Protein AF-A0A1F7T3Z9-F1 (afdb_monomer)

Solvent-accessible surface area (backbone atoms only — not comparable to full-atom values): 10797 Å² total; per-residue (Å²): 127,62,67,64,53,56,50,50,52,52,44,49,51,51,52,56,55,43,54,56,46,53,52,50,37,72,74,44,92,45,68,69,56,37,52,51,40,48,52,50,45,52,51,50,44,51,51,48,45,54,48,47,47,38,44,53,37,33,54,49,52,55,46,30,54,54,27,48,74,74,72,40,81,62,77,77,53,66,64,51,51,52,39,23,58,76,34,43,85,62,78,6,31,68,62,48,44,57,53,51,55,55,47,49,64,48,52,51,52,44,41,50,50,41,22,51,61,60,53,67,77,48,87,53,57,76,53,47,57,65,53,42,78,77,32,82,83,47,49,61,57,54,52,51,50,53,50,52,30,39,54,50,22,50,51,52,50,53,51,51,53,51,52,51,50,49,54,37,65,73,67,72,55,51,70,59,54,55,50,49,54,46,22,53,53,35,29,52,71,65,57,52,102,76,64,74,86,128

Radius of gyration: 22.24 Å; Cα contacts (8 Å, |Δi|>4): 135; chains: 1; bounding box: 54×31×65 Å

Nearest PDB structures (foldseek):
  6vfk-assembly1_B  TM=2.759E-01  e=4.047E-01  synthetic construct
  4tql-assembly2_B  TM=2.820E-01  e=5.014E+00  synthetic construct
  4tql-assembly1_A  TM=2.417E-01  e=8.213E+00  synthetic construct

Sequence (198 aa):
MILPIANALLDYLSWAASRKLVRHAIESDSRAIAVGHLLADTGLALAFLFGLALFLPMAIQGMNRGFVWVGWPAVEWDGFLEAAAAAPFSQGLMVNGMLLTTLIPTALHFLVGLTILTIRPMPGQRLMAKWVEGHRGKRLMVETWCLAAFVVSCGIFLAGCYLLWQAVALSGATVGGYLYEMALWSARLVGGPGLPPG

Mean predicted aligned error: 7.77 Å

Secondary structure (DSSP, 8-state):
-HHHHHHHHHHHHHHHHHHHHHHHHHH---HHHHHHHHHHHHHHHHHHHHHHHHHHHHHHHHHHHHHHHTTPPPP-HHHHHHHHHHSTTTTTHHHHHHHHHTHHHHHHHHHHHHHHHHHTTSTTHHHHHHHHTT-GGGHHHHHHHHHHHHHHHHHHHHHHHHHHHHHHHHHT--HHHHHHHHHHHHHHHHH-TTSPP-

pLDDT: mean 80.87, std 8.85, range [47.44, 93.81]

Foldseek 3Di:
DVLVVVLVVLLVVLLVVLVVLLVVLVVDLDPVSLVVSLVVSVVVLVVSLLVSLLVVLLV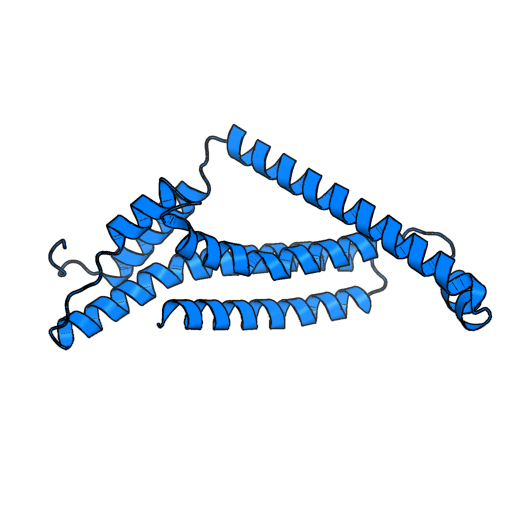LLVVQVVCVVVVHHRDPCLVLLVCCLVPVVPSVVVVVVSSVVSCVSSLVSQLVSQLCSQCSPDPCPVVLVVVCVVDVVCVVVVVVSSVVSSVVSVVVSVVVVVVVVVVCVVVVDDPSVVSSVSNVVSNDVNNPPPDPDD

Structure (mmCIF, N/CA/C/O backbone):
data_AF-A0A1F7T3Z9-F1
#
_entry.id   AF-A0A1F7T3Z9-F1
#
loop_
_atom_site.group_PDB
_atom_site.id
_atom_site.type_symbol
_atom_site.label_atom_id
_atom_site.label_alt_id
_atom_site.label_comp_id
_atom_site.label_asym_id
_atom_site.label_entity_id
_atom_site.label_seq_id
_atom_site.pdbx_PDB_ins_code
_atom_site.Cartn_x
_atom_site.Cartn_y
_atom_site.Cartn_z
_atom_site.occupancy
_atom_site.B_iso_or_equiv
_atom_site.auth_seq_id
_atom_site.auth_comp_id
_atom_site.auth_asym_id
_atom_site.auth_atom_id
_atom_site.pdbx_PDB_model_num
ATOM 1 N N . MET A 1 1 ? 0.420 6.221 -22.241 1.00 57.28 1 MET A N 1
ATOM 2 C CA . MET A 1 1 ? -0.848 6.383 -21.484 1.00 57.28 1 MET A CA 1
ATOM 3 C C . MET A 1 1 ? -1.427 5.078 -20.915 1.00 57.28 1 MET A C 1
ATOM 5 O O . MET A 1 1 ? -2.433 5.142 -20.228 1.00 57.28 1 MET A O 1
ATOM 9 N N . ILE A 1 2 ? -0.804 3.909 -21.121 1.00 69.69 2 ILE A N 1
ATOM 10 C CA . ILE A 1 2 ? -1.348 2.618 -20.648 1.00 69.69 2 ILE A CA 1
ATOM 11 C C . ILE A 1 2 ? -1.091 2.383 -19.146 1.00 69.69 2 ILE A C 1
ATOM 13 O O . ILE A 1 2 ? -1.945 1.825 -18.463 1.00 69.69 2 ILE A O 1
ATOM 17 N N . LEU A 1 3 ? 0.038 2.862 -18.609 1.00 72.56 3 LEU A N 1
ATOM 18 C CA . LEU A 1 3 ? 0.420 2.625 -17.207 1.00 72.56 3 LEU A CA 1
ATOM 19 C C . LEU A 1 3 ? -0.589 3.176 -16.180 1.00 72.56 3 LEU A C 1
ATOM 21 O O . LEU A 1 3 ? -0.978 2.418 -15.294 1.00 72.56 3 LEU A O 1
ATOM 25 N N . PRO A 1 4 ? -1.106 4.419 -16.308 1.00 78.06 4 PRO A N 1
ATOM 26 C CA . PRO A 1 4 ? -2.139 4.911 -15.395 1.00 78.06 4 PRO A CA 1
ATOM 27 C C . PRO A 1 4 ? -3.448 4.116 -15.475 1.00 78.06 4 PRO A C 1
ATOM 29 O O . PRO A 1 4 ? -4.131 3.973 -14.469 1.00 78.06 4 PRO A O 1
ATOM 32 N N . ILE A 1 5 ? -3.795 3.578 -16.651 1.00 80.12 5 ILE A N 1
ATOM 33 C CA . ILE A 1 5 ? -5.010 2.769 -16.841 1.00 80.12 5 ILE A CA 1
ATOM 34 C C . ILE A 1 5 ? -4.858 1.418 -16.137 1.00 80.12 5 ILE A C 1
ATOM 36 O O . ILE A 1 5 ? -5.772 0.983 -15.441 1.00 80.12 5 ILE A O 1
ATOM 40 N N . ALA A 1 6 ? -3.696 0.774 -16.281 1.00 78.38 6 ALA A N 1
ATOM 41 C CA . ALA A 1 6 ? -3.386 -0.467 -15.578 1.00 78.38 6 ALA A CA 1
ATOM 42 C C . ALA A 1 6 ? -3.418 -0.281 -14.054 1.00 78.38 6 ALA A C 1
ATOM 44 O O . ALA A 1 6 ? -4.033 -1.083 -13.352 1.00 78.38 6 ALA A O 1
ATOM 45 N N . ASN A 1 7 ? -2.821 0.810 -13.561 1.00 81.75 7 ASN A N 1
ATOM 46 C CA . ASN A 1 7 ? -2.868 1.173 -12.147 1.00 81.75 7 ASN A CA 1
ATOM 47 C C . ASN A 1 7 ? -4.313 1.391 -11.676 1.00 81.75 7 ASN A C 1
ATOM 49 O O . ASN A 1 7 ? -4.747 0.759 -10.722 1.00 81.75 7 ASN A O 1
ATOM 53 N N . ALA A 1 8 ? -5.094 2.194 -12.407 1.00 83.56 8 ALA A N 1
ATOM 54 C CA . ALA A 1 8 ? -6.487 2.478 -12.070 1.00 83.56 8 ALA A CA 1
ATOM 55 C C . ALA A 1 8 ? -7.379 1.223 -12.064 1.00 83.56 8 ALA A C 1
ATOM 57 O O . ALA A 1 8 ? -8.291 1.118 -11.242 1.00 83.56 8 ALA A O 1
ATOM 58 N N . LEU A 1 9 ? -7.129 0.259 -12.957 1.00 84.94 9 LEU A N 1
ATOM 59 C CA . LEU A 1 9 ? -7.854 -1.012 -12.974 1.00 84.94 9 LEU A CA 1
ATOM 60 C C . LEU A 1 9 ? -7.557 -1.839 -11.716 1.00 84.94 9 LEU A C 1
ATOM 62 O O . LEU A 1 9 ? -8.482 -2.363 -11.094 1.00 84.94 9 LEU A O 1
ATOM 66 N N . LEU A 1 10 ? -6.284 -1.942 -11.331 1.00 80.81 10 LEU A N 1
ATOM 67 C CA . LEU A 1 10 ? -5.876 -2.669 -10.128 1.00 80.81 10 LEU A CA 1
ATOM 68 C C . LEU A 1 10 ? -6.353 -1.966 -8.852 1.00 80.81 10 LEU A C 1
ATOM 70 O O . LEU A 1 10 ? -6.875 -2.634 -7.961 1.00 80.81 10 LEU A O 1
ATOM 74 N N . ASP A 1 11 ? -6.300 -0.635 -8.807 1.00 80.50 11 ASP A N 1
ATOM 75 C CA . ASP A 1 11 ? -6.882 0.170 -7.729 1.00 80.50 11 ASP A CA 1
ATOM 76 C C . ASP A 1 11 ? -8.387 -0.074 -7.595 1.00 80.50 11 ASP A C 1
ATOM 78 O O . ASP A 1 11 ? -8.899 -0.272 -6.491 1.00 80.50 11 ASP A O 1
ATOM 82 N N . TYR A 1 12 ? -9.114 -0.118 -8.716 1.00 85.44 12 TYR A N 1
ATOM 83 C CA . TYR A 1 12 ? -10.546 -0.403 -8.712 1.00 85.44 12 TYR A CA 1
ATOM 84 C C . TYR A 1 12 ? -10.853 -1.802 -8.162 1.00 85.44 12 TYR A C 1
ATOM 86 O O . TYR A 1 12 ? -11.769 -1.956 -7.348 1.00 85.44 12 TYR A O 1
ATOM 94 N N . LEU A 1 13 ? -10.089 -2.820 -8.575 1.00 83.75 13 LEU A N 1
ATOM 95 C CA . LEU A 1 13 ? -10.246 -4.192 -8.083 1.00 83.75 13 LEU A CA 1
ATOM 96 C C . LEU A 1 13 ? -9.911 -4.300 -6.591 1.00 83.75 13 LEU A C 1
ATOM 98 O O . LEU A 1 13 ? -10.681 -4.907 -5.842 1.00 83.75 13 LEU A O 1
ATOM 102 N N . SER A 1 14 ? -8.823 -3.660 -6.158 1.00 78.38 14 SER A N 1
ATOM 103 C CA . SER A 1 14 ? -8.428 -3.547 -4.751 1.00 78.38 14 SER A CA 1
ATOM 104 C C . SER A 1 14 ? -9.534 -2.911 -3.915 1.00 78.38 14 SER A C 1
ATOM 106 O O . SER A 1 14 ? -10.013 -3.489 -2.936 1.00 78.38 14 SER A O 1
ATOM 108 N N . TRP A 1 15 ? -10.064 -1.780 -4.374 1.00 80.81 15 TRP A N 1
ATOM 109 C CA . TRP A 1 15 ? -11.158 -1.087 -3.710 1.00 80.81 15 TRP A CA 1
ATOM 110 C C . TRP A 1 15 ? -12.463 -1.897 -3.681 1.00 80.81 15 TRP A C 1
ATOM 112 O O . TRP A 1 15 ? -13.198 -1.884 -2.689 1.00 80.81 15 TRP A O 1
ATOM 122 N N . ALA A 1 16 ? -12.788 -2.619 -4.754 1.00 86.06 16 ALA A N 1
ATOM 123 C CA . ALA A 1 16 ? -13.968 -3.478 -4.807 1.00 86.06 16 ALA A CA 1
ATOM 124 C C . ALA A 1 16 ? -13.863 -4.672 -3.843 1.00 86.06 16 ALA A C 1
ATOM 126 O O . ALA A 1 16 ? -14.839 -4.979 -3.153 1.00 86.06 16 ALA A O 1
ATOM 127 N N . ALA A 1 17 ? -12.698 -5.322 -3.775 1.00 80.94 17 ALA A N 1
ATOM 128 C CA . ALA A 1 17 ? -12.437 -6.416 -2.843 1.00 80.94 17 ALA A CA 1
ATOM 129 C C . ALA A 1 17 ? -12.504 -5.924 -1.394 1.00 80.94 17 ALA A C 1
ATOM 131 O O . ALA A 1 17 ? -13.219 -6.497 -0.569 1.00 80.94 17 ALA A O 1
ATOM 132 N N . SER A 1 18 ? -11.844 -4.804 -1.111 1.00 74.94 18 SER A N 1
ATOM 133 C CA . SER A 1 18 ? -11.760 -4.281 0.242 1.00 74.94 18 SER A CA 1
ATOM 134 C C . SER A 1 18 ? -13.105 -3.798 0.793 1.00 74.94 18 SER A C 1
ATOM 136 O O . SER A 1 18 ? -13.472 -4.120 1.923 1.00 74.94 18 SER A O 1
ATOM 138 N N . ARG A 1 19 ? -13.948 -3.153 -0.029 1.00 80.25 19 ARG A N 1
ATOM 139 C CA . ARG A 1 19 ? -15.314 -2.780 0.390 1.00 80.25 19 ARG A CA 1
ATOM 140 C C . ARG A 1 19 ? -16.151 -3.970 0.853 1.00 80.25 19 ARG A C 1
ATOM 142 O O . ARG A 1 19 ? -16.944 -3.826 1.785 1.00 80.25 19 ARG A O 1
ATOM 149 N N . LYS A 1 20 ? -15.990 -5.140 0.225 1.00 83.56 20 LYS A N 1
ATOM 150 C CA . LYS A 1 20 ? -16.683 -6.362 0.660 1.00 83.56 20 LYS A CA 1
ATOM 151 C C . LYS A 1 20 ? -16.191 -6.813 2.037 1.00 83.56 20 LYS A C 1
ATOM 153 O O . LYS A 1 20 ? -17.017 -7.160 2.878 1.00 83.56 20 LYS A O 1
ATOM 158 N N . LEU A 1 21 ? -14.879 -6.759 2.277 1.00 76.62 21 LEU A N 1
ATOM 159 C CA . LEU A 1 21 ? -14.274 -7.113 3.566 1.00 76.62 21 LEU A CA 1
ATOM 160 C C . LEU A 1 21 ? -14.720 -6.157 4.678 1.00 76.62 21 LEU A C 1
ATOM 162 O O . LEU A 1 21 ? -15.155 -6.612 5.732 1.00 76.62 21 LEU A O 1
ATOM 166 N N . VAL A 1 22 ? -14.691 -4.846 4.425 1.00 75.31 22 VAL A N 1
ATOM 167 C CA . VAL A 1 22 ? -15.114 -3.821 5.392 1.00 75.31 22 VAL A CA 1
ATOM 168 C C . VAL A 1 22 ? -16.583 -3.982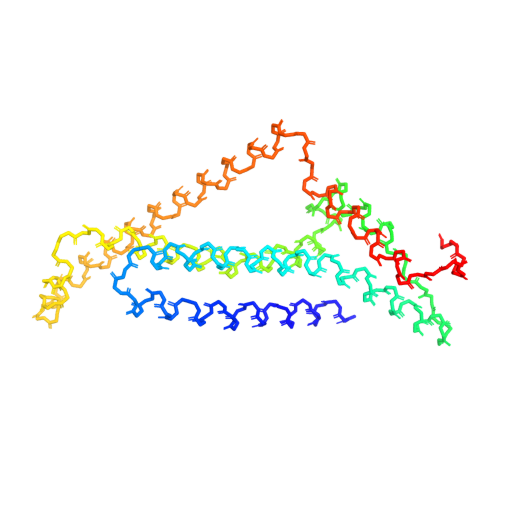 5.767 1.00 75.31 22 VAL A C 1
ATOM 170 O O . VAL A 1 22 ? -16.921 -3.956 6.949 1.00 75.31 22 VAL A O 1
ATOM 173 N N . ARG A 1 23 ? -17.465 -4.200 4.783 1.00 80.31 23 ARG A N 1
ATOM 174 C CA . ARG A 1 23 ? -18.890 -4.421 5.053 1.00 80.31 23 ARG A CA 1
ATOM 175 C C . ARG A 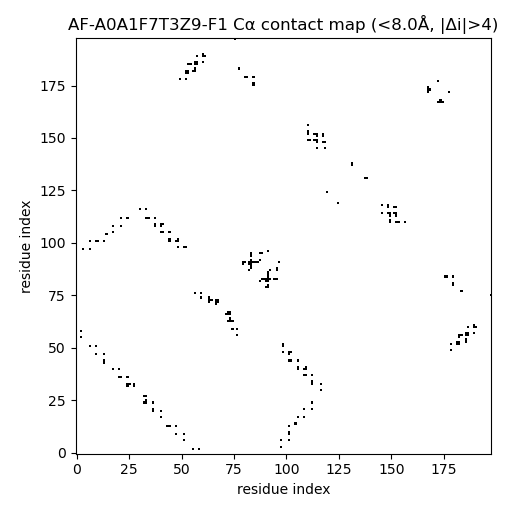1 23 ? -19.107 -5.632 5.963 1.00 80.31 23 ARG A C 1
ATOM 177 O O . ARG A 1 23 ? -19.835 -5.527 6.944 1.00 80.31 23 ARG A O 1
ATOM 184 N N . HIS A 1 24 ? -18.427 -6.743 5.686 1.00 79.19 24 HIS A N 1
ATOM 185 C CA . HIS A 1 24 ? -18.531 -7.942 6.516 1.00 79.19 24 HIS A CA 1
ATOM 186 C C . HIS A 1 24 ? -17.952 -7.736 7.926 1.00 79.19 24 HIS A C 1
ATOM 188 O O . HIS A 1 24 ? -18.512 -8.221 8.907 1.00 79.19 24 HIS A O 1
ATOM 194 N N . ALA A 1 25 ? -16.865 -6.971 8.053 1.00 73.81 25 ALA A N 1
ATOM 195 C CA . ALA A 1 25 ? -16.268 -6.641 9.345 1.00 73.81 25 ALA A CA 1
ATOM 196 C C . ALA A 1 25 ? -17.190 -5.777 10.224 1.00 73.81 25 ALA A C 1
ATOM 198 O O . ALA A 1 25 ? -17.209 -5.958 11.441 1.00 73.81 25 ALA A O 1
ATOM 199 N N . ILE A 1 26 ? -17.956 -4.865 9.613 1.00 74.50 26 ILE A N 1
ATOM 200 C CA . ILE A 1 26 ? -18.964 -4.041 10.298 1.00 74.50 26 ILE A CA 1
ATOM 201 C C . ILE A 1 26 ? -20.159 -4.894 10.742 1.00 74.50 26 ILE A C 1
ATOM 203 O O . ILE A 1 26 ? -20.663 -4.710 11.847 1.00 74.50 26 ILE A O 1
ATOM 207 N N . GLU A 1 27 ? -20.607 -5.825 9.896 1.00 80.06 27 GLU A N 1
ATOM 208 C CA . GLU A 1 27 ? -21.746 -6.711 10.179 1.00 80.06 27 GLU A CA 1
ATOM 209 C C . GLU A 1 27 ? -21.404 -7.808 11.212 1.00 80.06 27 GLU A C 1
ATOM 211 O O . GLU A 1 27 ? -22.290 -8.319 11.896 1.00 80.06 27 GLU A O 1
ATOM 216 N N . SER A 1 28 ? -20.126 -8.168 11.360 1.00 77.62 28 SER A N 1
ATOM 217 C CA . SER A 1 28 ? -19.681 -9.213 12.283 1.00 77.62 28 SER A CA 1
ATOM 218 C C . SER A 1 28 ? -19.522 -8.714 13.716 1.00 77.62 28 SER A C 1
ATOM 220 O O . SER A 1 28 ? -18.788 -7.757 13.976 1.00 77.62 28 SER A O 1
ATOM 222 N N . ASP A 1 29 ? -20.104 -9.443 14.677 1.00 75.81 29 ASP A N 1
ATOM 223 C CA . ASP A 1 29 ? -20.007 -9.127 16.107 1.00 75.81 29 ASP A CA 1
ATOM 224 C C . ASP A 1 29 ? -18.654 -9.526 16.762 1.00 75.81 29 ASP A C 1
ATOM 226 O O . ASP A 1 29 ? -18.359 -9.167 17.907 1.00 75.81 29 ASP A O 1
ATOM 230 N N . SER A 1 30 ? -17.779 -10.221 1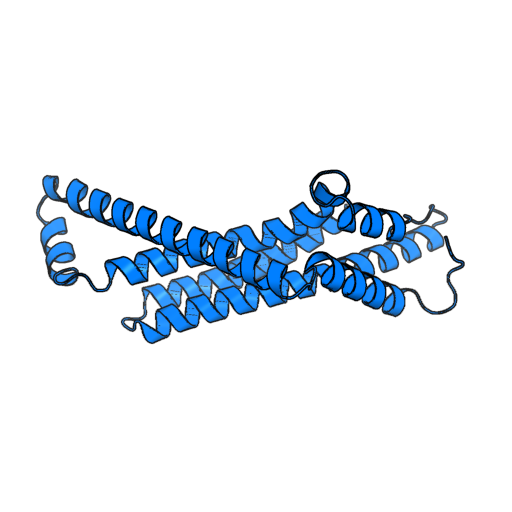6.025 1.00 84.75 30 SER A N 1
ATOM 231 C CA . SER A 1 30 ? -16.539 -10.808 16.551 1.00 84.75 30 SER A CA 1
ATOM 232 C C . SER A 1 30 ? -15.292 -9.951 16.299 1.00 84.75 30 SER A C 1
ATOM 234 O O . SER A 1 30 ? -14.993 -9.554 15.172 1.00 84.75 30 SER A O 1
ATOM 236 N N . ARG A 1 31 ? -14.483 -9.737 17.350 1.00 84.12 31 ARG A N 1
ATOM 237 C CA . ARG A 1 31 ? -13.151 -9.105 17.237 1.00 84.12 31 ARG A CA 1
ATOM 238 C C . ARG A 1 31 ? -12.188 -9.923 16.387 1.00 84.12 31 ARG A C 1
ATOM 240 O O . ARG A 1 31 ? -11.445 -9.342 15.606 1.00 84.12 31 ARG A O 1
ATOM 247 N N . ALA A 1 32 ? -12.213 -11.248 16.528 1.00 87.31 32 ALA A N 1
ATOM 248 C CA . ALA A 1 32 ? -11.334 -12.130 15.768 1.00 87.31 32 ALA A CA 1
ATOM 249 C C . ALA A 1 32 ? -11.618 -12.027 14.263 1.00 87.31 32 ALA A C 1
ATOM 251 O O . ALA A 1 32 ? -10.686 -11.964 13.469 1.00 87.31 32 ALA A O 1
ATOM 252 N N . ILE A 1 33 ? -12.897 -11.915 13.882 1.00 85.81 33 ILE A N 1
ATOM 253 C CA . ILE A 1 33 ? -13.296 -11.720 12.482 1.00 85.81 33 ILE A CA 1
ATOM 254 C C . ILE A 1 33 ? -12.826 -10.350 11.973 1.00 85.81 33 ILE A C 1
ATOM 256 O O . ILE A 1 33 ? -12.232 -10.276 10.903 1.00 85.81 33 ILE A O 1
ATOM 260 N N . ALA A 1 34 ? -13.003 -9.276 12.752 1.00 83.94 34 ALA A N 1
ATOM 261 C CA . ALA A 1 34 ? -12.525 -7.943 12.372 1.00 83.94 34 ALA A CA 1
ATOM 262 C C . ALA A 1 34 ? -10.993 -7.883 12.188 1.00 83.94 34 ALA A C 1
ATOM 264 O O . ALA A 1 34 ? -10.516 -7.326 11.201 1.00 83.94 34 ALA A O 1
ATOM 265 N N . VAL A 1 35 ? -10.220 -8.504 13.089 1.00 88.25 35 VAL A N 1
ATOM 266 C CA . VAL A 1 35 ? -8.759 -8.637 12.935 1.00 88.25 35 VAL A CA 1
ATOM 267 C C . VAL A 1 35 ? -8.416 -9.475 11.702 1.00 88.25 35 VAL A C 1
ATOM 269 O O . VAL A 1 35 ? -7.558 -9.079 10.919 1.00 88.25 35 VAL A O 1
ATOM 272 N N . GLY A 1 36 ? -9.116 -10.592 11.482 1.00 89.44 36 GLY A N 1
ATOM 273 C CA . GLY A 1 36 ? -8.948 -11.422 10.289 1.00 89.44 36 GLY A CA 1
ATOM 274 C C . GLY A 1 36 ? -9.157 -10.640 8.991 1.00 89.44 36 GLY A C 1
ATOM 275 O O . GLY A 1 36 ? -8.373 -10.792 8.059 1.00 89.44 36 GLY A O 1
ATOM 276 N N . HIS A 1 37 ? -10.144 -9.740 8.944 1.00 85.88 37 HIS A N 1
ATOM 277 C CA . HIS A 1 37 ? -10.354 -8.855 7.796 1.00 85.88 37 HIS A CA 1
ATOM 278 C C . HIS A 1 37 ? -9.228 -7.849 7.594 1.00 85.88 37 HIS A C 1
ATOM 280 O O . HIS A 1 37 ? -8.813 -7.661 6.457 1.00 85.88 37 HIS A O 1
ATOM 286 N N . LEU A 1 38 ? -8.711 -7.234 8.661 1.00 85.19 38 LEU A N 1
ATOM 287 C CA . LEU A 1 38 ? -7.571 -6.318 8.561 1.00 85.19 38 LEU A CA 1
ATOM 288 C C . LEU A 1 38 ? -6.321 -7.014 8.014 1.00 85.19 38 LEU A C 1
ATOM 290 O O . LEU A 1 38 ? -5.615 -6.459 7.171 1.00 85.19 38 LEU A O 1
ATOM 294 N N . LEU A 1 39 ? -6.070 -8.244 8.469 1.00 89.56 39 LEU A N 1
ATOM 295 C CA . LEU A 1 39 ? -4.965 -9.063 7.979 1.00 89.56 39 LEU A CA 1
ATOM 296 C C . LEU A 1 39 ? -5.181 -9.472 6.520 1.00 89.56 39 LEU A C 1
ATOM 298 O O . LEU A 1 39 ? -4.255 -9.371 5.719 1.00 89.56 39 LEU A O 1
ATOM 302 N N . ALA A 1 40 ? -6.399 -9.887 6.163 1.00 88.19 40 ALA A N 1
ATOM 303 C CA . ALA A 1 40 ? -6.745 -10.237 4.791 1.00 88.19 40 ALA A CA 1
ATOM 304 C C . ALA A 1 40 ? -6.605 -9.035 3.846 1.00 88.19 40 ALA A C 1
ATOM 306 O O . ALA A 1 40 ? -6.001 -9.179 2.791 1.00 88.19 40 ALA A O 1
ATOM 307 N N . ASP A 1 41 ? -7.097 -7.855 4.232 1.00 85.94 41 ASP A N 1
ATOM 308 C CA . ASP A 1 41 ? -6.996 -6.624 3.441 1.00 85.94 41 ASP A CA 1
ATOM 309 C C . ASP A 1 41 ? -5.536 -6.208 3.230 1.00 85.94 41 ASP A C 1
ATOM 311 O O . ASP A 1 41 ? -5.114 -5.967 2.101 1.00 85.94 41 ASP A O 1
ATOM 315 N N . THR A 1 42 ? -4.731 -6.244 4.298 1.00 84.62 42 THR A N 1
ATOM 316 C CA . THR A 1 42 ? -3.283 -5.998 4.220 1.00 84.62 42 THR A CA 1
ATOM 317 C C . THR A 1 42 ? -2.597 -6.991 3.282 1.00 84.62 42 THR A C 1
ATOM 319 O O . THR A 1 42 ? -1.818 -6.593 2.419 1.00 84.62 42 THR A O 1
ATOM 322 N N . GLY A 1 43 ? -2.896 -8.287 3.413 1.00 88.69 43 GLY A N 1
ATOM 323 C CA . GLY A 1 43 ? -2.326 -9.323 2.552 1.00 88.69 43 GLY A CA 1
ATOM 324 C C . GLY A 1 43 ? -2.708 -9.143 1.082 1.00 88.69 43 GLY A C 1
ATOM 325 O O . GLY A 1 43 ? -1.871 -9.303 0.196 1.00 88.69 43 GLY A O 1
ATOM 326 N N . LEU A 1 44 ? -3.955 -8.754 0.819 1.00 86.50 44 LEU A N 1
ATOM 327 C CA . LEU A 1 44 ? -4.484 -8.534 -0.523 1.00 86.50 44 LEU A CA 1
ATOM 328 C C . LEU A 1 44 ? -3.881 -7.273 -1.164 1.00 86.50 44 LEU A C 1
ATOM 330 O O . LEU A 1 44 ? -3.534 -7.286 -2.342 1.00 86.50 44 LEU A O 1
ATOM 334 N N . ALA A 1 45 ? -3.655 -6.224 -0.373 1.00 85.62 45 ALA A N 1
ATOM 335 C CA . ALA A 1 45 ? -2.934 -5.029 -0.795 1.00 85.62 45 ALA A CA 1
ATOM 336 C C . ALA A 1 45 ? -1.470 -5.315 -1.140 1.00 85.62 45 ALA A C 1
ATOM 338 O O . ALA A 1 45 ? -0.987 -4.860 -2.173 1.00 85.62 45 ALA A O 1
ATOM 339 N N . LEU A 1 46 ? -0.775 -6.107 -0.317 1.00 85.56 46 LEU A N 1
ATOM 340 C CA . LEU A 1 46 ? 0.584 -6.553 -0.624 1.00 85.56 46 LEU A CA 1
ATOM 341 C C . LEU A 1 46 ? 0.603 -7.378 -1.914 1.00 85.56 46 LEU A C 1
ATOM 343 O O . LEU A 1 46 ? 1.430 -7.127 -2.784 1.00 85.56 46 LEU A O 1
ATOM 347 N N . ALA A 1 47 ? -0.339 -8.308 -2.085 1.00 87.19 47 ALA A N 1
ATOM 348 C CA . ALA A 1 47 ? -0.457 -9.087 -3.314 1.00 87.19 47 ALA A CA 1
ATOM 349 C C . ALA A 1 47 ? -0.680 -8.196 -4.549 1.00 87.19 47 ALA A C 1
ATOM 351 O O . ALA A 1 47 ? -0.044 -8.423 -5.577 1.00 87.19 47 ALA A O 1
ATOM 352 N N . PHE A 1 48 ? -1.520 -7.159 -4.454 1.00 85.12 48 PHE A N 1
ATOM 353 C CA . PHE A 1 48 ? -1.703 -6.192 -5.540 1.00 85.12 48 PHE A CA 1
ATOM 354 C C . PHE A 1 48 ? -0.472 -5.325 -5.789 1.00 85.12 48 PHE A C 1
ATOM 356 O O . PHE A 1 48 ? -0.146 -5.092 -6.948 1.00 85.12 48 PHE A O 1
ATOM 363 N N . LEU A 1 49 ? 0.244 -4.907 -4.744 1.00 85.38 49 LEU A N 1
ATOM 364 C CA . LEU A 1 49 ? 1.500 -4.170 -4.868 1.00 85.38 49 LEU A CA 1
ATOM 365 C C . LEU A 1 49 ? 2.543 -4.993 -5.639 1.00 85.38 49 LEU A C 1
ATOM 367 O O . LEU A 1 49 ? 3.106 -4.512 -6.621 1.00 85.38 49 LEU A O 1
ATOM 371 N N . PHE A 1 50 ? 2.766 -6.249 -5.238 1.00 85.69 50 PHE A N 1
ATOM 372 C CA . PHE A 1 50 ? 3.678 -7.158 -5.938 1.00 85.69 50 PHE A CA 1
ATOM 373 C C . PHE A 1 50 ? 3.185 -7.480 -7.351 1.00 85.69 50 PHE A C 1
ATOM 375 O O . PHE A 1 50 ? 3.972 -7.477 -8.295 1.00 85.69 50 PHE A O 1
ATOM 382 N N . GLY A 1 51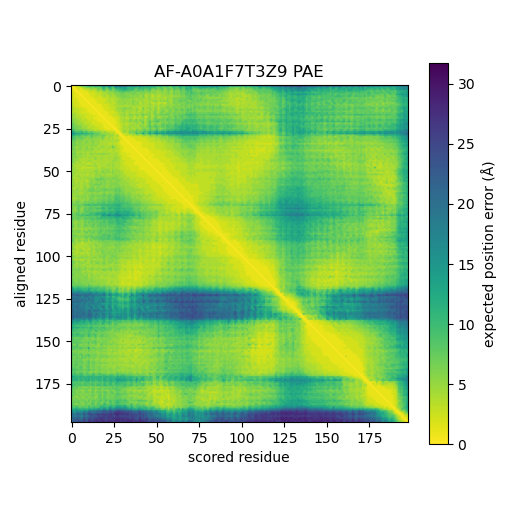 ? 1.882 -7.712 -7.516 1.00 86.50 51 GLY A N 1
ATOM 383 C CA . GLY A 1 51 ? 1.266 -7.941 -8.819 1.00 86.50 51 GLY A CA 1
ATOM 384 C C . GLY A 1 51 ? 1.477 -6.765 -9.772 1.00 86.50 51 GLY A C 1
ATOM 385 O O . GLY A 1 51 ? 1.855 -6.975 -10.920 1.00 86.50 51 GLY A O 1
ATOM 386 N N . LEU A 1 52 ? 1.310 -5.532 -9.292 1.00 84.56 52 LEU A N 1
ATOM 387 C CA . LEU A 1 52 ? 1.547 -4.312 -10.061 1.00 84.56 52 LEU A CA 1
ATOM 388 C C . LEU A 1 52 ? 3.035 -4.134 -10.391 1.00 84.56 52 LEU A C 1
ATOM 390 O O . LEU A 1 52 ? 3.361 -3.828 -11.536 1.00 84.56 52 LEU A O 1
ATOM 394 N N . ALA A 1 53 ? 3.928 -4.378 -9.428 1.00 85.44 53 ALA A N 1
ATOM 395 C CA . ALA A 1 53 ? 5.376 -4.312 -9.634 1.00 85.44 53 ALA A CA 1
ATOM 396 C C . ALA A 1 53 ? 5.867 -5.311 -10.698 1.00 85.44 53 ALA A C 1
ATOM 398 O O . ALA A 1 53 ? 6.764 -4.986 -11.470 1.00 85.44 53 ALA A O 1
ATOM 399 N N . LEU A 1 54 ? 5.248 -6.494 -10.784 1.00 86.44 54 LEU A N 1
ATOM 400 C CA . LEU A 1 54 ? 5.507 -7.476 -11.843 1.00 86.44 54 LEU A CA 1
ATOM 401 C C . LEU A 1 54 ? 4.836 -7.095 -13.167 1.00 86.44 54 LEU A C 1
ATOM 403 O O . LEU A 1 54 ? 5.395 -7.299 -14.240 1.00 86.44 54 LEU A O 1
ATOM 407 N N . PHE A 1 55 ? 3.619 -6.560 -13.115 1.00 85.50 55 PHE A N 1
ATOM 408 C CA . PHE A 1 55 ? 2.845 -6.245 -14.310 1.00 85.50 55 PHE A CA 1
ATOM 409 C C . PHE A 1 55 ? 3.410 -5.052 -15.087 1.00 85.50 55 PHE A C 1
ATOM 411 O O . PHE A 1 55 ? 3.407 -5.076 -16.318 1.00 85.50 55 PHE A O 1
ATOM 418 N N . LEU A 1 56 ? 3.914 -4.023 -14.397 1.00 83.62 56 LEU A N 1
ATOM 419 C CA . LEU A 1 56 ? 4.411 -2.793 -15.024 1.00 83.62 56 LEU A CA 1
ATOM 420 C C . LEU A 1 56 ? 5.508 -3.058 -16.074 1.00 83.62 56 LEU A C 1
ATOM 422 O O . LEU A 1 56 ? 5.322 -2.657 -17.225 1.00 83.62 56 LEU A O 1
ATOM 426 N N . PRO A 1 57 ? 6.612 -3.757 -15.744 1.00 82.81 57 PRO A N 1
ATOM 427 C CA . PRO A 1 57 ? 7.686 -4.014 -16.701 1.00 82.81 57 PRO A CA 1
ATOM 428 C C . PRO A 1 57 ? 7.219 -4.889 -17.865 1.00 82.81 57 PRO A C 1
ATOM 430 O O . PRO A 1 57 ? 7.575 -4.629 -19.014 1.00 82.81 57 PRO A O 1
ATOM 433 N N . MET A 1 58 ? 6.358 -5.878 -17.597 1.00 84.31 58 MET A N 1
ATOM 434 C CA . MET A 1 58 ? 5.770 -6.728 -18.637 1.00 84.31 58 MET A CA 1
ATOM 435 C C . MET A 1 58 ? 4.919 -5.923 -19.627 1.00 84.31 58 MET A C 1
ATOM 437 O O . MET A 1 58 ? 5.053 -6.090 -20.841 1.00 84.31 58 MET A O 1
ATOM 441 N N . ALA A 1 59 ? 4.069 -5.023 -19.127 1.00 85.00 59 ALA A N 1
ATOM 442 C CA . ALA A 1 59 ? 3.225 -4.168 -19.955 1.00 85.00 59 ALA A CA 1
ATOM 443 C C . ALA A 1 59 ? 4.056 -3.214 -20.826 1.00 85.00 59 ALA A C 1
ATOM 445 O O . ALA A 1 59 ? 3.740 -3.011 -21.999 1.00 85.00 59 ALA A O 1
ATOM 446 N N . ILE A 1 60 ? 5.139 -2.659 -20.276 1.00 83.69 60 ILE A N 1
ATOM 447 C CA . ILE A 1 60 ? 6.036 -1.752 -21.000 1.00 83.69 60 ILE A CA 1
ATOM 448 C C . ILE A 1 60 ? 6.823 -2.498 -22.074 1.00 83.69 60 ILE A C 1
ATOM 450 O O . ILE A 1 60 ? 6.869 -2.036 -23.210 1.00 83.69 60 ILE A O 1
ATOM 454 N N . GLN A 1 61 ? 7.368 -3.677 -21.768 1.00 84.75 61 GLN A N 1
ATOM 455 C CA . GLN A 1 61 ? 8.053 -4.499 -22.769 1.00 84.75 61 GLN A CA 1
ATOM 456 C C . GLN A 1 61 ? 7.103 -4.943 -23.892 1.00 84.75 61 GLN A C 1
ATOM 458 O O . GLN A 1 61 ? 7.454 -4.897 -25.072 1.00 84.75 61 GLN A O 1
ATOM 463 N N . GLY A 1 62 ? 5.862 -5.305 -23.551 1.00 85.69 62 GLY A N 1
ATOM 464 C CA . GLY A 1 62 ? 4.817 -5.574 -24.539 1.00 85.69 62 GLY A CA 1
ATOM 465 C C . GLY A 1 62 ? 4.529 -4.365 -25.437 1.00 85.69 62 GLY A C 1
ATOM 466 O O . GLY A 1 62 ? 4.425 -4.508 -26.655 1.00 85.69 62 GLY A O 1
ATOM 467 N N . MET A 1 63 ? 4.466 -3.163 -24.858 1.00 86.12 63 MET A N 1
ATOM 468 C CA . MET A 1 63 ? 4.287 -1.914 -25.604 1.00 86.12 63 MET A CA 1
ATOM 469 C C . MET A 1 63 ? 5.488 -1.602 -26.508 1.00 86.12 63 MET A C 1
ATOM 471 O O . MET A 1 63 ? 5.283 -1.266 -27.672 1.00 86.12 63 MET A O 1
ATOM 475 N N . ASN A 1 64 ? 6.720 -1.776 -26.020 1.00 88.69 64 ASN A N 1
ATOM 476 C CA . ASN A 1 64 ? 7.943 -1.579 -26.803 1.00 88.69 64 ASN A CA 1
ATOM 477 C C . ASN A 1 64 ? 7.971 -2.468 -28.047 1.00 88.69 64 ASN A C 1
ATOM 479 O O . ASN A 1 64 ? 8.326 -2.002 -29.125 1.00 88.69 64 ASN A O 1
ATOM 483 N N . ARG A 1 65 ? 7.520 -3.723 -27.938 1.00 86.06 65 ARG A N 1
ATOM 484 C CA . ARG A 1 65 ? 7.364 -4.602 -29.108 1.00 86.06 65 ARG A CA 1
ATOM 485 C C . ARG A 1 65 ? 6.381 -4.045 -30.127 1.00 86.06 65 ARG A C 1
ATOM 487 O O . ARG A 1 65 ? 6.664 -4.074 -31.320 1.00 86.06 65 ARG A O 1
ATOM 494 N N . GLY A 1 66 ? 5.249 -3.522 -29.658 1.00 87.56 66 GLY A N 1
ATOM 495 C CA . GLY A 1 66 ? 4.278 -2.845 -30.514 1.00 87.56 66 GLY A CA 1
ATOM 496 C C . GLY A 1 66 ? 4.874 -1.619 -31.210 1.00 87.56 66 GLY A C 1
ATOM 497 O O . GLY A 1 66 ? 4.669 -1.451 -32.406 1.00 87.56 66 GLY A O 1
ATOM 498 N N . PHE A 1 67 ? 5.651 -0.804 -30.489 1.00 89.88 67 PHE A N 1
ATOM 499 C CA . PHE A 1 67 ? 6.332 0.374 -31.038 1.00 89.88 67 PHE A CA 1
ATOM 500 C C . PHE A 1 67 ? 7.345 -0.003 -32.112 1.00 89.88 67 PHE A C 1
ATOM 502 O O . PHE A 1 67 ? 7.250 0.501 -33.227 1.00 89.88 67 PHE A O 1
ATOM 509 N N . VAL A 1 68 ? 8.237 -0.951 -31.824 1.00 89.38 68 VAL A N 1
ATOM 510 C CA . VAL A 1 68 ? 9.215 -1.446 -32.801 1.00 89.38 68 VAL A CA 1
ATOM 511 C C . VAL A 1 68 ? 8.513 -1.999 -34.043 1.00 89.38 68 VAL A C 1
ATOM 513 O O . VAL A 1 68 ? 8.935 -1.718 -35.161 1.00 89.38 68 VAL A O 1
ATOM 516 N N . TRP A 1 69 ? 7.403 -2.724 -33.868 1.00 90.12 69 TRP A N 1
ATOM 517 C CA . TRP A 1 69 ? 6.626 -3.271 -34.982 1.00 90.12 69 TRP A CA 1
ATOM 518 C C . TRP A 1 69 ? 6.046 -2.192 -35.912 1.00 90.12 69 TRP A C 1
ATOM 520 O O . TRP A 1 69 ? 5.999 -2.399 -37.122 1.00 90.12 69 TRP A O 1
ATOM 530 N N . VAL A 1 70 ? 5.661 -1.026 -35.379 1.00 93.81 70 VAL A N 1
ATOM 531 C CA . VAL A 1 70 ? 5.189 0.123 -36.179 1.00 93.81 70 VAL A CA 1
ATOM 532 C C . VAL A 1 70 ? 6.302 1.114 -36.555 1.00 93.81 70 VAL A C 1
ATOM 534 O O . VAL A 1 70 ? 6.014 2.179 -37.100 1.00 93.81 70 VAL A O 1
ATOM 537 N N . GLY A 1 71 ? 7.569 0.789 -36.275 1.00 92.19 71 GLY A N 1
ATOM 538 C CA . GLY A 1 71 ? 8.727 1.640 -36.575 1.00 92.19 71 GLY A CA 1
ATOM 539 C C . GLY A 1 71 ? 8.923 2.827 -35.623 1.00 92.19 71 GLY A C 1
ATOM 540 O O . GLY A 1 71 ? 9.608 3.786 -35.970 1.00 92.19 71 GLY A O 1
ATOM 541 N N . TRP A 1 72 ? 8.315 2.799 -34.437 1.00 91.25 72 TRP A N 1
ATOM 542 C CA . TRP A 1 72 ? 8.521 3.791 -33.380 1.00 91.25 72 TRP A CA 1
ATOM 543 C C . TRP A 1 72 ? 9.691 3.403 -32.464 1.00 91.25 72 TRP A C 1
ATOM 545 O O . TRP A 1 72 ? 9.954 2.211 -32.278 1.00 91.25 72 TRP A O 1
ATOM 555 N N . PRO A 1 73 ? 10.385 4.386 -31.858 1.00 87.50 73 PRO A N 1
ATOM 556 C CA . PRO A 1 73 ? 11.458 4.105 -30.912 1.00 87.50 73 PRO A CA 1
ATOM 557 C C . PRO A 1 73 ? 10.918 3.396 -29.663 1.00 87.50 73 PRO A C 1
ATOM 559 O O . PRO A 1 73 ? 9.857 3.745 -29.137 1.00 87.50 73 PRO A O 1
ATOM 562 N N . ALA A 1 74 ? 11.667 2.401 -29.185 1.00 85.81 74 ALA A N 1
ATOM 563 C CA . ALA A 1 74 ? 11.389 1.753 -27.912 1.00 85.81 74 ALA A CA 1
ATOM 564 C C . ALA A 1 74 ? 11.677 2.715 -26.749 1.00 85.81 74 ALA A C 1
ATOM 566 O O . ALA A 1 74 ? 12.548 3.579 -26.830 1.00 85.81 74 ALA A O 1
ATOM 567 N N . VAL A 1 75 ? 10.941 2.554 -25.654 1.00 83.19 75 VAL A N 1
ATOM 568 C CA . VAL A 1 75 ? 11.196 3.271 -24.405 1.00 83.19 75 VAL A CA 1
ATOM 569 C C . VAL A 1 75 ? 12.247 2.499 -23.609 1.00 83.19 75 VAL A C 1
ATOM 571 O O . VAL A 1 75 ? 11.995 1.360 -23.210 1.00 83.19 75 VAL A O 1
ATOM 574 N N . GLU A 1 76 ? 13.397 3.120 -23.344 1.00 82.00 76 GLU A N 1
ATOM 575 C CA . GLU A 1 76 ? 14.436 2.574 -22.460 1.00 82.00 76 GLU A CA 1
ATOM 576 C C . GLU A 1 76 ? 13.979 2.610 -21.001 1.00 82.00 76 GLU A C 1
ATOM 578 O O . GLU A 1 76 ? 14.139 3.598 -20.291 1.00 82.00 76 GLU A O 1
ATOM 583 N N . TRP A 1 77 ? 13.344 1.531 -20.553 1.00 78.38 77 TRP A N 1
ATOM 584 C CA . TRP A 1 77 ? 12.746 1.460 -19.221 1.00 78.38 77 TRP A CA 1
ATOM 585 C C . TRP A 1 77 ? 13.729 1.052 -18.119 1.00 78.38 77 TRP A C 1
ATOM 587 O O . TRP A 1 77 ? 13.522 1.423 -16.965 1.00 78.38 77 TRP A O 1
ATOM 597 N N . ASP A 1 78 ? 14.802 0.335 -18.452 1.00 78.50 78 ASP A N 1
ATOM 598 C CA . ASP A 1 78 ? 15.769 -0.150 -17.460 1.00 78.50 78 ASP A CA 1
ATOM 599 C C . ASP A 1 78 ? 16.429 1.025 -16.721 1.00 78.50 78 ASP A C 1
ATOM 601 O O . ASP A 1 78 ? 16.423 1.062 -15.490 1.00 78.50 78 ASP A O 1
ATOM 605 N N . GLY A 1 79 ? 16.830 2.071 -17.454 1.00 79.62 79 GLY A N 1
ATOM 606 C CA . GLY A 1 79 ? 17.330 3.314 -16.862 1.00 79.62 79 GLY A CA 1
ATOM 607 C C . GLY A 1 79 ? 16.291 4.045 -15.998 1.00 79.62 79 GLY A C 1
ATOM 608 O O . GLY A 1 79 ? 16.641 4.631 -14.974 1.00 79.62 79 GLY A O 1
ATOM 609 N N . PHE A 1 80 ? 14.998 3.968 -16.342 1.00 79.50 80 PHE A N 1
ATOM 610 C CA . PHE A 1 80 ? 13.924 4.515 -15.503 1.00 79.50 80 PHE A CA 1
ATOM 611 C C . PHE A 1 80 ? 13.732 3.721 -14.205 1.00 79.50 80 PHE A C 1
ATOM 613 O O . PHE A 1 80 ? 13.466 4.328 -13.167 1.00 79.50 80 PHE A O 1
ATOM 620 N N . LEU A 1 81 ? 13.863 2.392 -14.235 1.00 80.81 81 LEU A N 1
ATOM 621 C CA . LEU A 1 81 ? 13.792 1.554 -13.034 1.00 80.81 81 LEU A CA 1
ATOM 622 C C . LEU A 1 81 ? 14.992 1.772 -12.119 1.00 80.81 81 LEU A C 1
ATOM 624 O O . LEU A 1 81 ? 14.807 1.911 -10.911 1.00 80.81 81 LEU A O 1
ATOM 628 N N . GLU A 1 82 ? 16.198 1.839 -12.681 1.00 83.81 82 GLU A N 1
ATOM 629 C CA . GLU A 1 82 ? 17.419 2.139 -11.930 1.00 83.81 82 GLU A CA 1
ATOM 630 C C . GLU A 1 82 ? 17.325 3.511 -11.259 1.00 83.81 82 GLU A C 1
ATOM 632 O O . GLU A 1 82 ? 17.537 3.634 -10.051 1.00 83.81 82 GLU A O 1
ATOM 637 N N . ALA A 1 83 ? 16.903 4.531 -12.010 1.00 84.00 83 ALA A N 1
ATOM 638 C CA . ALA A 1 83 ? 16.638 5.864 -11.481 1.00 84.00 83 ALA A CA 1
ATOM 639 C C . ALA A 1 83 ? 15.559 5.849 -10.385 1.00 84.00 83 ALA A C 1
ATOM 641 O O . ALA A 1 83 ? 15.682 6.544 -9.372 1.00 84.00 83 ALA A O 1
ATOM 642 N N . ALA A 1 84 ? 14.511 5.037 -10.552 1.00 83.50 84 ALA A N 1
ATOM 643 C CA . ALA A 1 84 ? 13.444 4.918 -9.568 1.00 83.50 84 ALA A CA 1
ATOM 644 C C . ALA A 1 84 ? 13.868 4.192 -8.287 1.00 83.50 84 ALA A C 1
ATOM 646 O O . ALA A 1 84 ? 13.367 4.526 -7.211 1.00 83.50 84 ALA A O 1
ATOM 647 N N . ALA A 1 85 ? 14.791 3.236 -8.389 1.00 83.38 85 ALA A N 1
ATOM 648 C CA . ALA A 1 85 ? 15.375 2.544 -7.249 1.00 83.38 85 ALA A CA 1
ATOM 649 C C . ALA A 1 85 ? 16.391 3.429 -6.509 1.00 83.38 85 ALA A C 1
ATOM 651 O O . ALA A 1 85 ? 16.380 3.483 -5.280 1.00 83.38 85 ALA A O 1
ATOM 652 N N . ALA A 1 86 ? 17.236 4.156 -7.246 1.00 85.31 86 ALA A N 1
ATOM 653 C CA . ALA A 1 86 ? 18.271 5.020 -6.683 1.00 85.31 86 ALA A CA 1
ATOM 654 C C . ALA A 1 86 ? 17.703 6.304 -6.058 1.00 85.31 86 ALA A C 1
ATOM 656 O O . ALA A 1 86 ? 18.176 6.757 -5.016 1.00 85.31 86 ALA A O 1
ATOM 657 N N . ALA A 1 87 ? 16.682 6.895 -6.684 1.00 86.88 87 ALA A N 1
ATOM 658 C CA . ALA A 1 87 ? 16.107 8.173 -6.280 1.00 86.88 87 ALA A CA 1
ATOM 659 C C . ALA A 1 87 ? 14.565 8.106 -6.232 1.00 86.88 87 ALA A C 1
ATOM 661 O O . ALA A 1 87 ? 13.872 8.738 -7.042 1.00 86.88 87 ALA A O 1
ATOM 662 N N . PRO A 1 88 ? 13.992 7.363 -5.263 1.00 84.12 88 PRO A N 1
ATOM 663 C CA . PRO A 1 88 ? 12.579 6.991 -5.276 1.00 84.12 88 PRO A CA 1
ATOM 664 C C . PRO A 1 88 ? 11.607 8.167 -5.171 1.00 84.12 88 PRO A C 1
ATOM 666 O O . PRO A 1 88 ? 10.502 8.095 -5.708 1.00 84.12 88 PRO A O 1
ATOM 669 N N . PHE A 1 89 ? 12.023 9.255 -4.519 1.00 86.19 89 PHE A N 1
ATOM 670 C CA . PHE A 1 89 ? 11.194 10.440 -4.282 1.00 86.19 89 PHE A CA 1
ATOM 671 C C . PHE A 1 89 ? 11.421 11.582 -5.281 1.00 86.19 89 PHE A C 1
ATOM 673 O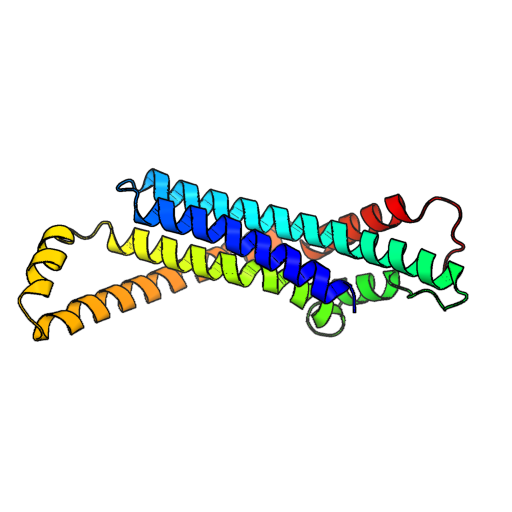 O . PHE A 1 89 ? 10.732 12.595 -5.197 1.00 86.19 89 PHE A O 1
ATOM 680 N N . SER A 1 90 ? 12.362 11.443 -6.220 1.00 89.00 90 SER A N 1
ATOM 681 C CA . SER A 1 90 ? 12.580 12.422 -7.290 1.00 89.00 90 SER A CA 1
ATOM 682 C C . SER A 1 90 ? 12.314 11.788 -8.654 1.00 89.00 90 SER A C 1
ATOM 684 O O . SER A 1 90 ? 11.188 11.838 -9.141 1.00 89.00 90 SER A O 1
ATOM 686 N N . GLN A 1 91 ? 13.307 11.131 -9.250 1.00 86.44 91 GLN A N 1
ATOM 687 C CA . GLN A 1 91 ? 13.195 10.514 -10.576 1.00 86.44 91 GLN A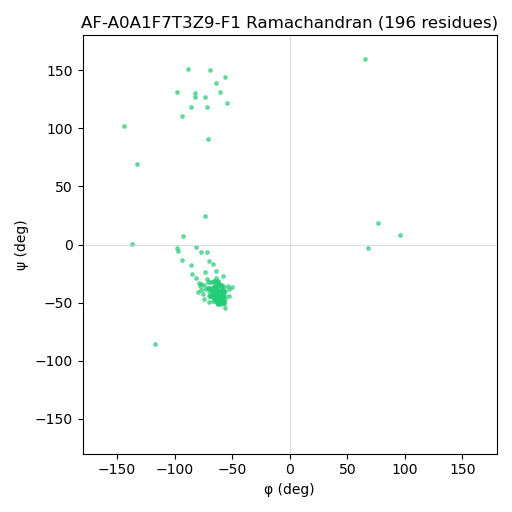 CA 1
ATOM 688 C C . GLN A 1 91 ? 12.229 9.319 -10.570 1.00 86.44 91 GLN A C 1
ATOM 690 O O . GLN A 1 91 ? 11.491 9.106 -11.528 1.00 86.44 91 GLN A O 1
ATOM 695 N N . GLY A 1 92 ? 12.161 8.593 -9.451 1.00 83.69 92 GLY A N 1
ATOM 696 C CA . GLY A 1 92 ? 11.229 7.487 -9.245 1.00 83.69 92 GLY A CA 1
ATOM 697 C C . GLY A 1 92 ? 9.820 7.876 -8.826 1.00 83.69 92 GLY A C 1
ATOM 698 O O . GLY A 1 92 ? 8.990 6.982 -8.665 1.00 83.69 92 GLY A O 1
ATOM 699 N N . LEU A 1 93 ? 9.526 9.166 -8.629 1.00 85.50 93 LEU A N 1
ATOM 700 C CA . LEU A 1 93 ? 8.286 9.592 -7.977 1.00 85.50 93 LEU A CA 1
ATOM 701 C C . LEU A 1 93 ? 7.038 9.107 -8.718 1.00 85.50 93 LEU A C 1
ATOM 703 O O . LEU A 1 93 ? 6.048 8.769 -8.083 1.00 85.50 93 LEU A O 1
ATOM 707 N N . MET A 1 94 ? 7.076 9.035 -10.050 1.00 84.38 94 MET A N 1
ATOM 708 C CA . MET A 1 94 ? 5.942 8.539 -10.830 1.00 84.38 94 MET A CA 1
ATOM 709 C C . MET A 1 94 ? 5.688 7.045 -10.580 1.00 84.38 94 MET A C 1
ATOM 711 O O . MET A 1 94 ? 4.554 6.657 -10.310 1.00 84.38 94 MET A O 1
ATOM 715 N N . VAL A 1 95 ? 6.731 6.211 -10.641 1.00 82.56 95 VAL A N 1
ATOM 716 C CA . VAL A 1 95 ? 6.623 4.749 -10.474 1.00 82.56 95 VAL A CA 1
ATOM 717 C C . VAL A 1 95 ? 6.287 4.401 -9.029 1.00 82.56 95 VAL A C 1
ATOM 719 O O . VAL A 1 95 ? 5.325 3.680 -8.767 1.00 82.56 95 VAL A O 1
ATOM 722 N N . ASN A 1 96 ? 7.028 4.977 -8.083 1.00 83.88 96 ASN A N 1
ATOM 723 C CA . ASN A 1 96 ? 6.757 4.800 -6.663 1.00 83.88 96 ASN A CA 1
ATOM 724 C C . ASN A 1 96 ? 5.414 5.409 -6.279 1.00 83.88 96 ASN A C 1
ATOM 726 O O . ASN A 1 96 ? 4.705 4.828 -5.474 1.00 83.88 96 ASN A O 1
ATOM 730 N N . GLY A 1 97 ? 5.019 6.527 -6.883 1.00 85.19 97 GLY A N 1
ATOM 731 C CA . GLY A 1 97 ? 3.702 7.124 -6.701 1.00 85.19 97 GLY A CA 1
ATOM 732 C C . GLY A 1 97 ? 2.591 6.155 -7.085 1.00 85.19 97 GLY A C 1
ATOM 733 O O . GLY A 1 97 ? 1.710 5.919 -6.270 1.00 85.19 97 GLY A O 1
ATOM 734 N N . MET A 1 98 ? 2.669 5.524 -8.262 1.00 84.50 98 MET A N 1
ATOM 735 C CA . MET A 1 98 ? 1.699 4.500 -8.681 1.00 84.50 98 MET A CA 1
ATOM 736 C C . MET A 1 98 ? 1.635 3.347 -7.671 1.00 84.50 98 MET A C 1
ATOM 738 O O . MET A 1 98 ? 0.566 3.052 -7.138 1.00 84.50 98 MET A O 1
ATOM 742 N N . LEU A 1 99 ? 2.787 2.772 -7.312 1.00 83.25 99 LEU A N 1
ATOM 743 C CA . LEU A 1 99 ? 2.864 1.692 -6.324 1.00 83.25 99 LEU A CA 1
ATOM 744 C C . LEU A 1 99 ? 2.285 2.111 -4.961 1.00 83.25 99 LEU A C 1
ATOM 746 O O . LEU A 1 99 ? 1.459 1.401 -4.396 1.00 83.25 99 LEU A O 1
ATOM 750 N N . LEU A 1 100 ? 2.657 3.283 -4.446 1.00 84.44 100 LEU A N 1
ATOM 751 C CA . LEU A 1 100 ? 2.209 3.793 -3.149 1.00 84.44 100 LEU A CA 1
ATOM 752 C C . LEU A 1 100 ? 0.729 4.178 -3.151 1.00 84.44 100 LEU A C 1
ATOM 754 O O . LEU A 1 100 ? 0.066 4.011 -2.129 1.00 84.44 100 LEU A O 1
ATOM 758 N N . THR A 1 101 ? 0.181 4.654 -4.272 1.00 82.75 101 THR A N 1
ATOM 759 C CA . THR A 1 101 ? -1.249 4.983 -4.352 1.00 82.75 101 THR A CA 1
ATOM 760 C C . THR A 1 101 ? -2.134 3.764 -4.124 1.00 82.75 101 THR A C 1
ATOM 762 O O . THR A 1 101 ? -3.161 3.902 -3.460 1.00 82.75 101 THR A O 1
ATOM 765 N N . THR A 1 102 ? -1.684 2.564 -4.515 1.00 78.50 102 THR A N 1
ATOM 766 C CA . THR A 1 102 ? -2.401 1.309 -4.218 1.00 78.50 102 THR A CA 1
ATOM 767 C C . THR A 1 102 ? -2.489 1.005 -2.717 1.00 78.50 102 THR A C 1
ATOM 769 O O . THR A 1 102 ? -3.394 0.295 -2.279 1.00 78.50 102 THR A O 1
ATOM 772 N N . LEU A 1 103 ? -1.585 1.568 -1.902 1.00 83.31 103 LEU A N 1
ATOM 773 C CA . LEU A 1 103 ? -1.562 1.381 -0.449 1.00 83.31 103 LEU A CA 1
ATOM 774 C C . LEU A 1 103 ? -2.478 2.363 0.289 1.00 83.31 103 LEU A C 1
ATOM 776 O O . LEU A 1 103 ? -2.813 2.121 1.449 1.00 83.31 103 LEU A O 1
ATOM 780 N N . ILE A 1 104 ? -2.899 3.457 -0.356 1.00 84.44 104 ILE A N 1
ATOM 781 C CA . ILE A 1 104 ? -3.743 4.480 0.278 1.00 84.44 104 ILE A CA 1
ATOM 782 C C . ILE A 1 104 ? -5.102 3.899 0.699 1.00 84.44 104 ILE A C 1
ATOM 784 O O . ILE A 1 104 ? -5.458 4.061 1.870 1.00 84.44 104 ILE A O 1
ATOM 788 N N . PRO A 1 105 ? -5.865 3.197 -0.170 1.00 80.75 105 PRO A N 1
ATOM 789 C CA . PRO A 1 105 ? -7.124 2.581 0.243 1.00 80.75 105 PRO A CA 1
ATOM 790 C C . PRO A 1 105 ? -6.941 1.624 1.425 1.00 80.75 105 PRO A C 1
ATOM 792 O O . PRO A 1 105 ? -7.692 1.699 2.392 1.00 80.75 105 PRO A O 1
ATOM 795 N N . THR A 1 106 ? -5.903 0.788 1.394 1.00 85.44 106 THR A N 1
ATOM 796 C CA . THR A 1 106 ? -5.574 -0.166 2.464 1.00 85.44 106 THR A CA 1
ATOM 797 C C . THR A 1 106 ? -5.280 0.534 3.782 1.00 85.44 106 THR A C 1
ATOM 799 O O . THR A 1 106 ? -5.806 0.143 4.820 1.00 85.44 106 THR A O 1
ATOM 802 N N . ALA A 1 107 ? -4.487 1.609 3.761 1.00 86.50 107 ALA A N 1
ATOM 803 C CA . ALA A 1 107 ? -4.206 2.399 4.955 1.00 86.50 107 ALA A CA 1
ATOM 804 C C . ALA A 1 107 ? -5.496 2.977 5.560 1.00 86.50 107 ALA A C 1
ATOM 806 O O . ALA A 1 107 ? -5.696 2.915 6.773 1.00 86.50 107 ALA A O 1
ATOM 807 N N . LEU A 1 108 ? -6.408 3.480 4.721 1.00 85.62 108 LEU A N 1
ATOM 808 C CA . LEU A 1 108 ? -7.706 3.983 5.173 1.00 85.62 108 LEU A CA 1
ATOM 809 C C . LEU A 1 108 ? -8.571 2.876 5.787 1.00 85.62 108 LEU A C 1
ATOM 811 O O . LEU A 1 108 ? -9.126 3.069 6.869 1.00 85.62 108 LEU A O 1
ATOM 815 N N . HIS A 1 109 ? -8.670 1.709 5.149 1.00 83.75 109 HIS A N 1
ATOM 816 C CA . HIS A 1 109 ? -9.427 0.581 5.697 1.00 83.75 109 HIS A CA 1
ATOM 817 C C . HIS A 1 109 ? -8.826 0.063 7.000 1.00 83.75 109 HIS A C 1
ATOM 819 O O . HIS A 1 109 ? -9.565 -0.242 7.938 1.00 83.75 109 HIS A O 1
ATOM 825 N N . PHE A 1 110 ? -7.497 0.040 7.095 1.00 86.25 110 PHE A N 1
ATOM 826 C CA . PHE A 1 110 ? -6.797 -0.329 8.313 1.00 86.25 110 PHE A CA 1
ATOM 827 C C . PHE A 1 110 ? -7.102 0.640 9.456 1.00 86.25 110 PHE A C 1
ATOM 829 O O . PHE A 1 110 ? -7.454 0.204 10.552 1.00 86.25 110 PHE A O 1
ATOM 836 N N . LEU A 1 111 ? -7.066 1.952 9.196 1.00 88.31 111 LEU A N 1
ATOM 837 C CA . LEU A 1 111 ? -7.439 2.980 10.172 1.00 88.31 111 LEU A CA 1
ATOM 838 C C . LEU A 1 111 ? -8.901 2.856 10.616 1.00 88.31 111 LEU A C 1
ATOM 840 O O . LEU A 1 111 ? -9.188 2.941 11.812 1.00 88.31 111 LEU A O 1
ATOM 844 N N . VAL A 1 112 ? -9.827 2.615 9.684 1.00 84.94 112 VAL A N 1
ATOM 845 C CA . VAL A 1 112 ? -11.246 2.395 10.006 1.00 84.94 112 VAL A CA 1
ATOM 846 C C . VAL A 1 112 ? -11.423 1.131 10.848 1.00 84.94 112 VAL A C 1
ATOM 848 O O . VAL A 1 112 ? -12.105 1.171 11.871 1.00 84.94 112 VAL A O 1
ATOM 851 N N . GLY A 1 113 ? -10.785 0.020 10.480 1.00 85.12 113 GLY A N 1
ATOM 852 C CA . GLY A 1 113 ? -10.870 -1.225 11.242 1.00 85.12 113 GLY A CA 1
ATOM 853 C C . GLY A 1 113 ? -10.235 -1.115 12.629 1.00 85.12 113 GLY A C 1
ATOM 854 O O . GLY A 1 113 ? -10.828 -1.587 13.598 1.00 85.12 113 GLY A O 1
ATOM 855 N N . LEU A 1 114 ? -9.099 -0.423 12.769 1.00 86.81 114 LEU A N 1
ATOM 856 C CA . LEU A 1 114 ? -8.509 -0.093 14.072 1.00 86.81 114 LEU A CA 1
ATOM 857 C C . LEU A 1 114 ? -9.444 0.776 14.917 1.00 86.81 114 LEU A C 1
ATOM 859 O O . LEU A 1 114 ? -9.596 0.530 16.115 1.00 86.81 114 LEU A O 1
ATOM 863 N N . THR A 1 115 ? -10.117 1.745 14.294 1.00 85.50 115 THR A N 1
ATOM 864 C CA . THR A 1 115 ? -11.098 2.599 14.976 1.00 85.50 115 THR A CA 1
ATOM 865 C C . THR A 1 115 ? -12.266 1.756 15.485 1.00 85.50 115 THR A C 1
ATOM 867 O O . THR A 1 115 ? -12.654 1.851 16.645 1.00 85.50 115 THR A O 1
ATOM 870 N N . ILE A 1 116 ? -12.785 0.835 14.670 1.00 83.06 116 ILE A N 1
ATOM 871 C CA . ILE A 1 116 ? -13.826 -0.103 15.107 1.00 83.06 116 ILE A CA 1
ATOM 872 C C . ILE A 1 116 ? -13.317 -0.959 16.274 1.00 83.06 116 ILE A C 1
ATOM 874 O O . ILE A 1 116 ? -14.002 -1.079 17.289 1.00 83.06 116 ILE A O 1
ATOM 878 N N . LEU A 1 117 ? -12.107 -1.518 16.172 1.00 85.44 117 LEU A N 1
ATOM 879 C CA . LEU A 1 117 ? -11.512 -2.364 17.209 1.00 85.44 117 LEU A CA 1
ATOM 880 C C . LEU A 1 117 ? -11.252 -1.624 18.524 1.00 85.44 117 LEU A C 1
ATOM 882 O O . LEU A 1 117 ? -11.373 -2.244 19.578 1.00 85.44 117 LEU A O 1
ATOM 886 N N . THR A 1 118 ? -10.925 -0.332 18.484 1.00 85.50 118 THR A N 1
ATOM 887 C CA . THR A 1 118 ? -10.690 0.492 19.681 1.00 85.50 118 THR A CA 1
ATOM 888 C C . THR A 1 118 ? -11.986 0.917 20.366 1.00 85.50 118 THR A C 1
ATOM 890 O O . THR A 1 118 ? -12.031 0.950 21.595 1.00 85.50 118 THR A O 1
ATOM 893 N N . ILE A 1 119 ? -13.067 1.165 19.617 1.00 82.44 119 ILE A N 1
ATOM 894 C CA . ILE A 1 119 ? -14.371 1.523 20.204 1.00 82.44 119 ILE A CA 1
ATOM 895 C C . ILE A 1 119 ? -15.095 0.268 20.745 1.00 82.44 119 ILE A C 1
ATOM 897 O O . ILE A 1 119 ? -15.736 0.320 21.794 1.00 82.44 119 ILE A O 1
ATOM 901 N N . ARG A 1 120 ? -14.970 -0.892 20.082 1.00 77.25 120 ARG A N 1
ATOM 902 C CA . ARG A 1 120 ? -15.662 -2.153 20.435 1.00 77.25 120 ARG A CA 1
ATOM 903 C C . ARG A 1 120 ? -15.494 -2.664 21.882 1.00 77.25 120 ARG A C 1
ATOM 905 O O . ARG A 1 120 ? -16.433 -3.272 22.393 1.00 77.25 120 ARG A O 1
ATOM 912 N N . PRO A 1 121 ? -14.342 -2.524 22.568 1.00 74.38 121 PRO A N 1
ATOM 913 C CA . PRO A 1 121 ? -14.202 -2.910 23.972 1.00 74.38 121 PRO A CA 1
ATOM 914 C C . PRO A 1 121 ? -14.906 -2.002 24.970 1.00 74.38 121 PRO A C 1
ATOM 916 O O . PRO A 1 121 ? -14.929 -2.353 26.148 1.00 74.38 121 PRO A O 1
ATOM 919 N N . MET A 1 122 ? -15.484 -0.878 24.548 1.00 71.44 122 MET A N 1
ATOM 920 C CA . MET A 1 122 ? -16.081 0.059 25.489 1.00 71.44 122 MET A CA 1
ATOM 921 C C . MET A 1 122 ? -17.391 -0.498 26.078 1.00 71.44 122 MET A C 1
ATOM 923 O O . MET A 1 122 ? -18.355 -0.743 25.339 1.00 71.44 122 MET A O 1
ATOM 927 N N . PRO A 1 123 ? -17.463 -0.708 27.408 1.00 57.81 123 PRO A N 1
ATOM 928 C CA . PRO A 1 123 ? -18.691 -1.140 28.058 1.00 57.81 123 PRO A CA 1
ATOM 929 C C . PRO A 1 123 ? -19.783 -0.089 27.835 1.00 57.81 123 PRO A C 1
ATOM 931 O O . PRO A 1 123 ? -19.570 1.104 28.028 1.00 57.81 123 PRO A O 1
ATOM 934 N N . GLY A 1 124 ? -20.966 -0.534 27.407 1.00 61.75 124 GLY A N 1
ATOM 935 C CA . GLY A 1 124 ? -22.113 0.349 27.209 1.00 61.75 124 GLY A CA 1
ATOM 936 C C . GLY A 1 124 ? -22.333 0.859 25.785 1.00 61.75 124 GLY A C 1
ATOM 937 O O . GLY A 1 124 ? -23.253 1.642 25.610 1.00 61.75 124 GLY A O 1
ATOM 938 N N . GLN A 1 125 ? -21.625 0.393 24.749 1.00 67.62 125 GLN A N 1
ATOM 939 C CA . GLN A 1 125 ? -21.936 0.768 23.351 1.00 67.62 125 GLN A CA 1
ATOM 940 C C . GLN A 1 125 ? -23.410 0.537 22.961 1.00 67.62 125 GLN A C 1
ATOM 942 O O . GLN A 1 125 ? -24.046 1.412 22.378 1.00 67.62 125 GLN A O 1
ATOM 947 N N . ARG A 1 126 ? -23.984 -0.618 23.333 1.00 65.75 126 ARG A N 1
ATOM 948 C CA . ARG A 1 126 ? -25.408 -0.930 23.084 1.00 65.75 126 ARG A CA 1
ATOM 949 C C . ARG A 1 126 ? -26.355 -0.020 23.875 1.00 65.75 126 ARG A C 1
ATOM 951 O O . ARG A 1 126 ? -27.452 0.275 23.411 1.00 65.75 126 ARG A O 1
ATOM 958 N N . LEU A 1 127 ? -25.925 0.425 25.057 1.00 62.66 127 LEU A N 1
ATOM 959 C CA . LEU A 1 127 ? -26.654 1.396 25.871 1.00 62.66 127 LEU A CA 1
ATOM 960 C C . LEU A 1 127 ? -26.536 2.797 25.266 1.00 62.66 127 LEU A C 1
ATOM 962 O O . LEU A 1 127 ? -27.559 3.434 25.075 1.00 62.66 127 LEU A O 1
ATOM 966 N N . MET A 1 128 ? -25.338 3.242 24.876 1.00 61.91 128 MET A N 1
ATOM 967 C CA . MET A 1 128 ? -25.091 4.527 24.219 1.00 61.91 128 MET A CA 1
ATOM 968 C C . MET A 1 128 ? -25.866 4.662 22.913 1.00 61.91 128 MET A C 1
ATOM 970 O O . MET A 1 128 ? -26.475 5.704 22.715 1.00 61.91 128 MET A O 1
ATOM 974 N N . ALA A 1 129 ? -25.919 3.629 22.066 1.00 65.88 129 ALA A N 1
ATOM 975 C CA . ALA A 1 129 ? -26.706 3.666 20.831 1.00 65.88 129 ALA A CA 1
ATOM 976 C C . ALA A 1 129 ? -28.190 3.972 21.112 1.00 65.88 129 ALA A C 1
ATOM 978 O O . ALA A 1 129 ? -28.734 4.934 20.575 1.00 65.88 129 ALA A O 1
ATOM 979 N N . LYS A 1 130 ? -28.803 3.245 22.059 1.00 66.38 130 LYS A N 1
ATOM 980 C CA . LYS A 1 130 ? -30.186 3.496 22.506 1.00 66.38 130 LYS A CA 1
ATOM 981 C C . LYS A 1 130 ? -30.361 4.846 23.209 1.00 66.38 130 LYS A C 1
ATOM 983 O O . LYS A 1 130 ? -31.429 5.445 23.166 1.00 66.38 130 LYS A O 1
ATOM 988 N N . TRP A 1 131 ? -29.330 5.329 23.899 1.00 61.81 131 TRP A N 1
ATOM 989 C CA . TRP A 1 131 ? -29.394 6.564 24.687 1.00 61.81 131 TRP A CA 1
ATOM 990 C C . TRP A 1 131 ? -29.216 7.831 23.837 1.00 61.81 131 TRP A C 1
ATOM 992 O O . TRP A 1 131 ? -29.750 8.889 24.181 1.00 61.81 131 TRP A O 1
ATOM 1002 N N . VAL A 1 132 ? -28.483 7.720 22.727 1.00 65.94 132 VAL A N 1
ATOM 1003 C CA . VAL A 1 132 ? -28.210 8.791 21.756 1.00 65.94 132 VAL A CA 1
ATOM 1004 C C . VAL A 1 132 ? -29.433 9.085 20.892 1.00 65.94 132 VAL A C 1
ATOM 1006 O O . VAL A 1 132 ? -29.697 10.255 20.620 1.00 65.94 132 VAL A O 1
ATOM 1009 N N . GLU A 1 133 ? -30.233 8.068 20.556 1.00 67.00 133 GLU A N 1
ATOM 1010 C CA . GLU A 1 133 ? -31.502 8.237 19.828 1.00 67.00 133 GLU A CA 1
ATOM 1011 C C . GLU A 1 133 ? -32.492 9.171 20.552 1.00 67.00 133 GLU A C 1
ATOM 1013 O O . GLU A 1 133 ? -33.285 9.846 19.902 1.00 67.00 133 GLU A O 1
ATOM 1018 N N . GLY A 1 134 ? -32.412 9.285 21.885 1.00 72.69 134 GLY A N 1
ATOM 1019 C CA . GLY A 1 134 ? -33.325 10.120 22.675 1.00 72.69 134 GLY A CA 1
ATOM 1020 C C . GLY A 1 134 ? -32.865 11.555 22.971 1.00 72.69 134 GLY A C 1
ATOM 1021 O O . GLY A 1 134 ? -33.671 12.345 23.453 1.00 72.69 134 GLY A O 1
ATOM 1022 N N . HIS A 1 135 ? -31.591 11.924 22.758 1.00 73.06 135 HIS A N 1
ATOM 1023 C CA . HIS A 1 135 ? -31.046 13.191 23.284 1.00 73.06 135 HIS A CA 1
ATOM 1024 C C . HIS A 1 135 ? -30.031 13.863 22.341 1.00 73.06 135 HIS A C 1
ATOM 1026 O O . HIS A 1 135 ? -28.844 13.529 22.350 1.00 73.06 135 HIS A O 1
ATOM 1032 N N . ARG A 1 136 ? -30.461 14.911 21.614 1.00 67.25 136 ARG A N 1
ATOM 1033 C CA . ARG A 1 136 ? -29.614 15.714 20.695 1.00 67.25 136 ARG A CA 1
ATOM 1034 C C . ARG A 1 136 ? -28.297 16.207 21.313 1.00 67.25 136 ARG A C 1
ATOM 1036 O O . ARG A 1 136 ? -27.280 16.205 20.629 1.00 67.25 136 ARG A O 1
ATOM 1043 N N . GLY A 1 137 ? -28.287 16.577 22.597 1.00 64.69 137 GLY A N 1
ATOM 1044 C CA . GLY A 1 137 ? -27.081 17.062 23.287 1.00 64.69 137 GLY A CA 1
ATOM 1045 C C . GLY A 1 137 ? -25.976 16.012 23.468 1.00 64.69 137 GLY A C 1
ATOM 1046 O O . GLY A 1 137 ? -24.829 16.364 23.716 1.00 64.69 137 GLY A O 1
ATOM 1047 N N . LYS A 1 138 ? -26.287 14.720 23.315 1.00 67.00 138 LYS A N 1
ATOM 1048 C CA . LYS A 1 138 ? -25.342 13.616 23.560 1.00 67.00 138 LYS A CA 1
ATOM 1049 C C . LYS A 1 138 ? -24.662 13.100 22.295 1.00 67.00 138 LYS A C 1
ATOM 1051 O O . LYS A 1 138 ? -23.734 12.300 22.386 1.00 67.00 138 LYS A O 1
ATOM 1056 N N . ARG A 1 139 ? -25.071 13.607 21.128 1.00 74.44 139 ARG A N 1
ATOM 1057 C CA . ARG A 1 139 ? -24.407 13.356 19.844 1.00 74.44 139 ARG A CA 1
ATOM 1058 C C . ARG A 1 139 ? -22.949 13.829 19.866 1.00 74.44 139 ARG A C 1
ATOM 1060 O O . ARG A 1 139 ? -22.070 13.082 19.456 1.00 74.44 139 ARG A O 1
ATOM 1067 N N . LEU A 1 140 ? -22.697 15.001 20.457 1.00 78.00 140 LEU A N 1
ATOM 1068 C CA . LEU A 1 140 ? -21.354 15.575 20.587 1.00 78.00 140 LEU A CA 1
ATOM 1069 C C . LEU A 1 140 ? -20.402 14.655 21.368 1.00 78.00 140 LEU A C 1
ATOM 1071 O O . LEU A 1 140 ? -19.228 14.534 21.031 1.00 78.00 140 LEU A O 1
ATOM 1075 N N . MET A 1 141 ? -20.916 13.968 22.393 1.00 77.94 141 MET A N 1
ATOM 1076 C CA . MET A 1 141 ? -20.134 13.020 23.184 1.00 77.94 141 MET A CA 1
ATOM 1077 C C . MET A 1 141 ? -19.700 11.826 22.327 1.00 77.94 141 MET A C 1
ATOM 1079 O O . MET A 1 141 ? -18.519 11.501 22.305 1.00 77.94 141 MET A O 1
ATOM 1083 N N . VAL A 1 142 ? -20.623 11.207 21.577 1.00 78.25 142 VAL A N 1
ATOM 1084 C CA . VAL A 1 142 ? -20.300 10.102 20.650 1.00 78.25 142 VAL A CA 1
ATOM 1085 C C . VAL A 1 142 ? -19.281 10.542 19.604 1.00 78.25 142 VAL A C 1
ATOM 1087 O O . VAL A 1 142 ? -18.311 9.832 19.369 1.00 78.25 142 VAL A O 1
ATOM 1090 N N . GLU A 1 143 ? -19.475 11.717 19.005 1.00 81.06 143 GLU A N 1
ATOM 1091 C CA . GLU A 1 143 ? -18.558 12.272 18.004 1.00 81.06 143 GLU A CA 1
ATOM 1092 C C . GLU A 1 143 ? -17.156 12.484 18.587 1.00 81.06 143 GLU A C 1
ATOM 1094 O O . GLU A 1 143 ? -16.168 12.091 17.969 1.00 81.06 143 GLU A O 1
ATOM 1099 N N . THR A 1 144 ? -17.069 13.008 19.814 1.00 82.75 144 THR A N 1
ATOM 1100 C CA . THR A 1 144 ? -15.798 13.195 20.531 1.00 82.75 144 THR A CA 1
ATOM 1101 C C . THR A 1 144 ? -15.109 11.856 20.805 1.00 82.75 144 THR A C 1
ATOM 1103 O O . THR A 1 144 ? -13.900 11.737 20.617 1.00 82.75 144 THR A O 1
ATOM 1106 N N . TRP A 1 145 ? -15.862 10.822 21.193 1.00 82.06 145 TRP A N 1
ATOM 1107 C CA . TRP A 1 145 ? -15.318 9.477 21.408 1.00 82.06 145 TRP A CA 1
ATOM 1108 C C . TRP A 1 145 ? -14.828 8.822 20.117 1.00 82.06 145 TRP A C 1
ATOM 1110 O O . TRP A 1 145 ? -13.732 8.264 20.099 1.00 82.06 145 TRP A O 1
ATOM 1120 N N . CYS A 1 146 ? -15.601 8.911 19.033 1.00 83.81 146 CYS A N 1
ATOM 1121 C CA . CYS A 1 146 ? -15.185 8.416 17.721 1.00 83.81 146 CYS A CA 1
ATOM 1122 C C . CYS A 1 146 ? -13.910 9.117 17.244 1.00 83.81 146 CYS A C 1
ATOM 1124 O O . CYS A 1 146 ? -12.996 8.457 16.754 1.00 83.81 146 CYS A O 1
ATOM 1126 N N . LEU A 1 147 ? -13.820 10.437 17.438 1.00 84.75 147 LEU A N 1
ATOM 1127 C CA . LEU A 1 147 ? -12.625 11.207 17.113 1.00 84.75 147 LEU A CA 1
ATOM 1128 C C . LEU A 1 147 ? -11.422 10.768 17.959 1.00 84.75 147 LEU A C 1
ATOM 1130 O O . LEU A 1 147 ? -10.348 10.540 17.411 1.00 84.75 147 LEU A O 1
ATOM 1134 N N . ALA A 1 148 ? -11.594 10.593 19.272 1.00 85.75 148 ALA A N 1
ATOM 1135 C CA . ALA A 1 148 ? -10.529 10.115 20.151 1.00 85.75 148 ALA A CA 1
ATOM 1136 C C . ALA A 1 148 ? -10.029 8.719 19.738 1.00 85.75 148 ALA A C 1
ATOM 1138 O O . ALA A 1 148 ? -8.823 8.497 19.638 1.00 85.75 148 ALA A O 1
ATOM 1139 N N . ALA A 1 149 ? -10.942 7.793 19.429 1.00 86.12 149 ALA A N 1
ATOM 1140 C CA . ALA A 1 149 ? -10.593 6.458 18.947 1.00 86.12 149 ALA A CA 1
ATOM 1141 C C . ALA A 1 149 ? -9.871 6.491 17.592 1.00 86.12 149 ALA A C 1
ATOM 1143 O O . ALA A 1 149 ? -8.909 5.749 17.387 1.00 86.12 149 ALA A O 1
ATOM 1144 N N . PHE A 1 150 ? -10.284 7.382 16.688 1.00 86.12 150 PHE A N 1
ATOM 1145 C CA . PHE A 1 150 ? -9.597 7.602 15.418 1.00 86.12 150 PHE A CA 1
ATOM 1146 C C . PHE A 1 150 ? -8.170 8.126 15.630 1.00 86.12 150 PHE A C 1
ATOM 1148 O O . PHE A 1 150 ? -7.231 7.585 15.054 1.00 86.12 150 PHE A O 1
ATOM 1155 N N . VAL A 1 151 ? -7.972 9.108 16.518 1.00 89.12 151 VAL A N 1
ATOM 1156 C CA . VAL A 1 151 ? -6.635 9.633 16.859 1.00 89.12 151 VAL A CA 1
ATOM 1157 C C . VAL A 1 151 ? -5.737 8.538 17.443 1.00 89.12 151 VAL A C 1
ATOM 1159 O O . VAL A 1 151 ? -4.588 8.401 17.023 1.00 89.12 151 VAL A O 1
ATOM 1162 N N . VAL A 1 152 ? -6.259 7.713 18.358 1.00 88.69 152 VAL A N 1
ATOM 1163 C CA . VAL A 1 152 ? -5.527 6.552 18.898 1.00 88.69 152 VAL A CA 1
ATOM 1164 C C . VAL A 1 152 ? -5.171 5.563 17.786 1.00 88.69 152 VAL A C 1
ATOM 1166 O O . VAL A 1 152 ? -4.038 5.090 17.724 1.00 88.69 152 VAL A O 1
ATOM 1169 N N . SER A 1 153 ? -6.104 5.288 16.873 1.00 87.75 153 SER A N 1
ATOM 1170 C CA . SER A 1 153 ? -5.889 4.390 15.732 1.00 87.75 153 SER A CA 1
ATOM 1171 C C . SER A 1 153 ? -4.805 4.909 14.786 1.00 87.75 153 SER A C 1
ATOM 1173 O O . SER A 1 153 ? -3.947 4.133 14.369 1.00 87.75 153 SER A O 1
ATOM 1175 N N . CYS A 1 154 ? -4.774 6.218 14.518 1.00 87.81 154 CYS A N 1
ATOM 1176 C CA . CYS A 1 154 ? -3.683 6.869 13.790 1.00 87.81 154 CYS A CA 1
ATOM 1177 C C . CYS A 1 154 ? -2.340 6.693 14.508 1.00 87.81 154 CYS A C 1
ATOM 1179 O O . CYS A 1 154 ? -1.352 6.345 13.869 1.00 87.81 154 CYS A O 1
ATOM 1181 N N . GLY A 1 155 ? -2.299 6.875 15.832 1.00 89.94 155 GLY A N 1
ATOM 1182 C CA . GLY A 1 155 ? -1.090 6.652 16.630 1.00 89.94 155 GLY A CA 1
ATOM 1183 C C . GLY A 1 155 ? -0.573 5.212 16.538 1.00 89.94 155 GLY A C 1
ATOM 1184 O O . GLY A 1 155 ? 0.611 5.003 16.283 1.00 89.94 155 GLY A O 1
ATOM 1185 N N . ILE A 1 156 ? -1.464 4.220 16.671 1.00 88.81 156 ILE A N 1
ATOM 1186 C CA . ILE A 1 156 ? -1.132 2.791 16.527 1.00 88.81 156 ILE A CA 1
ATOM 1187 C C . ILE A 1 156 ? 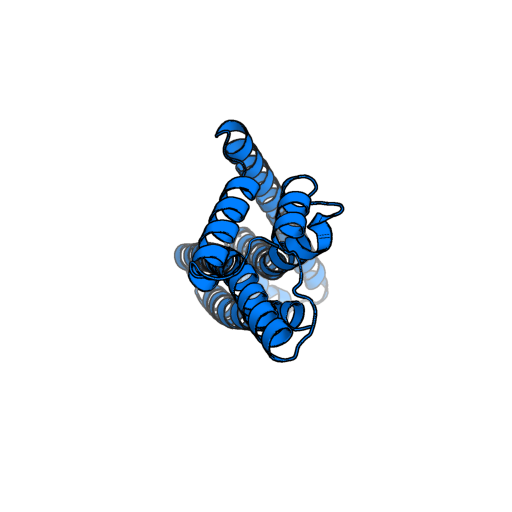-0.609 2.496 15.118 1.00 88.81 156 ILE A C 1
ATOM 1189 O O . ILE A 1 156 ? 0.413 1.827 14.972 1.00 88.81 156 ILE A O 1
ATOM 1193 N N . PHE A 1 157 ? -1.286 3.004 14.087 1.00 88.88 157 PHE A N 1
ATOM 1194 C CA . PHE A 1 157 ? -0.878 2.820 12.698 1.00 88.88 157 PHE A CA 1
ATOM 1195 C C . PHE A 1 157 ? 0.516 3.400 12.431 1.00 88.88 157 PHE A C 1
ATOM 1197 O O . PHE A 1 157 ? 1.382 2.695 11.920 1.00 88.88 157 PHE A O 1
ATOM 1204 N N . LEU A 1 158 ? 0.768 4.648 12.838 1.00 89.75 158 LEU A N 1
ATOM 1205 C CA . LEU A 1 158 ? 2.067 5.302 12.658 1.00 89.75 158 LEU A CA 1
ATOM 1206 C C . LEU A 1 158 ? 3.185 4.588 13.426 1.00 89.75 158 LEU A C 1
ATOM 1208 O O . LEU A 1 158 ? 4.271 4.397 12.879 1.00 89.75 158 LEU A O 1
ATOM 1212 N N . ALA A 1 159 ? 2.920 4.146 14.659 1.00 89.50 159 ALA A N 1
ATOM 1213 C CA . ALA A 1 159 ? 3.865 3.341 15.427 1.00 89.50 159 ALA A CA 1
ATOM 1214 C C . ALA A 1 159 ? 4.173 2.009 14.723 1.00 89.50 159 ALA A C 1
ATOM 1216 O O . ALA A 1 159 ? 5.335 1.625 14.622 1.00 89.50 159 ALA A O 1
ATOM 1217 N N . GLY A 1 160 ? 3.155 1.337 14.177 1.00 87.81 160 GLY A N 1
ATOM 1218 C CA . GLY A 1 160 ? 3.321 0.126 13.373 1.00 87.81 160 GLY A CA 1
ATOM 1219 C C . GLY A 1 160 ? 4.184 0.359 12.131 1.00 87.81 160 GLY A C 1
ATOM 1220 O O . GLY A 1 160 ? 5.136 -0.385 11.905 1.00 87.81 160 GLY A O 1
ATOM 1221 N N . CYS A 1 161 ? 3.915 1.424 11.370 1.00 87.06 161 CYS A N 1
ATOM 1222 C CA . CYS A 1 161 ? 4.722 1.818 10.211 1.00 87.06 161 CYS A CA 1
ATOM 1223 C C . CYS A 1 161 ? 6.182 2.096 10.593 1.00 87.06 161 CYS A C 1
ATOM 1225 O O . CYS A 1 161 ? 7.094 1.649 9.901 1.00 87.06 161 CYS A O 1
ATOM 1227 N N . TYR A 1 162 ? 6.412 2.793 11.707 1.00 88.44 162 TYR A N 1
ATOM 1228 C CA . TYR A 1 162 ? 7.757 3.063 12.213 1.00 88.44 162 TYR A CA 1
ATOM 1229 C C . TYR A 1 162 ? 8.493 1.778 12.614 1.00 88.44 162 TYR A C 1
ATOM 1231 O O . TYR A 1 162 ? 9.646 1.585 12.237 1.00 88.44 162 TYR A O 1
ATOM 1239 N N . LEU A 1 163 ? 7.833 0.872 13.339 1.00 90.38 163 LEU A N 1
ATOM 1240 C CA . LEU A 1 163 ? 8.421 -0.413 13.726 1.00 90.38 163 LEU A CA 1
ATOM 1241 C C . LEU A 1 163 ? 8.732 -1.286 12.507 1.00 90.38 163 LEU A C 1
ATOM 1243 O O . LEU A 1 163 ? 9.798 -1.895 12.454 1.00 90.38 163 LEU A O 1
ATOM 1247 N N . LEU A 1 164 ? 7.839 -1.314 11.514 1.00 86.06 164 LEU A N 1
ATOM 1248 C CA . LEU A 1 164 ? 8.067 -2.014 10.252 1.00 86.06 164 LEU A CA 1
ATOM 1249 C C . LEU A 1 164 ? 9.269 -1.428 9.506 1.00 86.06 164 LEU A C 1
ATOM 1251 O O . LEU A 1 164 ? 10.133 -2.177 9.059 1.00 86.06 164 LEU A O 1
ATOM 1255 N N . TRP A 1 165 ? 9.353 -0.100 9.417 1.00 85.69 165 TRP A N 1
ATOM 1256 C CA . TRP A 1 165 ? 10.500 0.588 8.829 1.00 85.69 165 TRP A CA 1
ATOM 1257 C C . TRP A 1 165 ? 11.807 0.201 9.524 1.00 85.69 165 TRP A C 1
ATOM 1259 O O . TRP A 1 165 ? 12.778 -0.147 8.857 1.00 85.69 165 TRP A O 1
ATOM 1269 N N . GLN A 1 166 ? 11.824 0.196 10.859 1.00 89.56 166 GLN A N 1
ATOM 1270 C CA . GLN A 1 166 ? 13.006 -0.201 11.622 1.00 89.56 166 GLN A CA 1
ATOM 1271 C C . GLN A 1 166 ? 13.365 -1.673 11.409 1.00 89.56 166 GLN A C 1
ATOM 1273 O O . GLN A 1 166 ? 14.537 -1.994 11.238 1.00 89.56 166 GLN A O 1
ATOM 1278 N N . ALA A 1 167 ? 12.378 -2.570 11.365 1.00 86.62 167 ALA A N 1
ATOM 1279 C CA . ALA A 1 167 ? 12.614 -3.982 11.079 1.00 86.62 167 ALA A CA 1
ATOM 1280 C C . ALA A 1 167 ? 13.246 -4.182 9.690 1.00 86.62 167 ALA A C 1
ATOM 1282 O O . ALA A 1 167 ? 14.206 -4.940 9.552 1.00 86.62 167 ALA A O 1
ATOM 1283 N N . VAL A 1 168 ? 12.760 -3.456 8.678 1.00 83.69 168 VAL A N 1
ATOM 1284 C CA . VAL A 1 168 ? 13.345 -3.452 7.329 1.00 83.69 168 VAL A CA 1
ATOM 1285 C C . VAL A 1 168 ? 14.774 -2.908 7.364 1.00 83.69 168 VAL A C 1
ATOM 1287 O O . VAL A 1 168 ? 15.683 -3.580 6.883 1.00 83.69 168 VAL A O 1
ATOM 1290 N N . ALA A 1 169 ? 15.004 -1.756 8.000 1.00 83.94 169 ALA A N 1
ATOM 1291 C CA . ALA A 1 169 ? 16.331 -1.152 8.108 1.00 83.94 169 ALA A CA 1
ATOM 1292 C C . ALA A 1 169 ? 17.351 -2.084 8.791 1.00 83.94 169 ALA A C 1
ATOM 1294 O O . ALA A 1 169 ? 18.482 -2.211 8.325 1.00 83.94 169 ALA A O 1
ATOM 1295 N N . LEU A 1 170 ? 16.942 -2.782 9.855 1.00 89.75 170 LEU A N 1
ATOM 1296 C CA . LEU A 1 170 ? 17.790 -3.727 10.589 1.00 89.75 170 LEU A CA 1
ATOM 1297 C C . LEU A 1 170 ? 18.063 -5.022 9.821 1.00 89.75 170 LEU A C 1
ATOM 1299 O O . LEU A 1 170 ? 19.114 -5.629 10.005 1.00 89.75 170 LEU A O 1
ATOM 1303 N N . SER A 1 171 ? 17.140 -5.454 8.962 1.00 87.50 171 SER A N 1
ATOM 1304 C CA . SER A 1 171 ? 17.325 -6.666 8.157 1.00 87.50 171 SER A CA 1
ATOM 1305 C C . SER A 1 171 ? 18.389 -6.519 7.062 1.00 87.50 171 SER A C 1
ATOM 1307 O O . SER A 1 171 ? 18.782 -7.514 6.458 1.00 87.50 171 SER A O 1
ATOM 1309 N N . GLY A 1 172 ? 18.816 -5.287 6.755 1.00 84.94 172 GLY A N 1
ATOM 1310 C CA . GLY A 1 172 ? 19.654 -4.982 5.593 1.00 84.94 172 GLY A CA 1
ATOM 1311 C C . GLY A 1 172 ? 18.937 -5.165 4.249 1.00 84.94 172 GLY A C 1
ATOM 1312 O O . GLY A 1 172 ? 19.511 -4.861 3.205 1.00 84.94 172 GLY A O 1
ATOM 1313 N N . ALA A 1 173 ? 17.682 -5.629 4.251 1.00 79.00 173 ALA A N 1
ATOM 1314 C CA . ALA A 1 173 ? 16.857 -5.730 3.061 1.00 79.00 173 ALA A CA 1
ATOM 1315 C C . ALA A 1 173 ? 16.396 -4.340 2.624 1.00 79.00 173 ALA A C 1
ATOM 1317 O O . ALA A 1 173 ? 15.748 -3.613 3.377 1.00 79.00 173 ALA A O 1
ATOM 1318 N N . THR A 1 174 ? 16.640 -3.993 1.365 1.00 81.19 174 THR A N 1
ATOM 1319 C CA . THR A 1 174 ? 15.979 -2.852 0.740 1.00 81.19 174 THR A CA 1
ATOM 1320 C C . THR A 1 174 ? 14.741 -3.374 0.017 1.00 81.19 174 THR A C 1
ATOM 1322 O O . THR A 1 174 ? 14.837 -4.079 -0.984 1.00 81.19 174 THR A O 1
ATOM 1325 N N . VAL A 1 175 ? 13.543 -3.048 0.516 1.00 75.44 175 VAL A N 1
ATOM 1326 C CA . VAL A 1 175 ? 12.277 -3.404 -0.166 1.00 75.44 175 VAL A CA 1
ATOM 1327 C C . VAL A 1 175 ? 12.304 -2.929 -1.624 1.00 75.44 175 VAL A C 1
ATOM 1329 O O . VAL A 1 175 ? 11.899 -3.663 -2.520 1.00 75.44 175 VAL A O 1
ATOM 1332 N N . GLY A 1 176 ? 12.875 -1.744 -1.870 1.00 75.06 176 GLY A N 1
ATOM 1333 C CA . GLY A 1 176 ? 13.111 -1.228 -3.219 1.00 75.06 176 GLY A CA 1
ATOM 1334 C C . GLY A 1 176 ? 14.027 -2.116 -4.068 1.00 75.06 176 GLY A C 1
ATOM 1335 O O . GLY A 1 176 ? 13.731 -2.320 -5.238 1.00 75.06 176 GLY A O 1
ATOM 1336 N N . GLY A 1 177 ? 15.077 -2.707 -3.485 1.00 79.12 177 GLY A N 1
ATOM 1337 C CA . GLY A 1 177 ? 15.961 -3.645 -4.183 1.00 79.12 177 GLY A CA 1
ATOM 1338 C C . GLY A 1 177 ? 15.240 -4.929 -4.589 1.00 79.12 177 GLY A C 1
ATOM 1339 O O . GLY A 1 177 ? 15.342 -5.350 -5.734 1.00 79.12 177 GLY A O 1
ATOM 1340 N N . TYR A 1 178 ? 14.427 -5.509 -3.701 1.00 81.81 178 TYR A N 1
ATOM 1341 C CA . TYR A 1 178 ? 13.620 -6.687 -4.046 1.00 81.81 178 TYR A CA 1
ATOM 1342 C C . TYR A 1 178 ? 12.604 -6.401 -5.153 1.00 81.81 178 TYR A C 1
ATOM 1344 O O . TYR A 1 178 ? 12.467 -7.193 -6.084 1.00 81.81 178 TYR A O 1
ATOM 1352 N N . LEU A 1 179 ? 11.904 -5.267 -5.073 1.00 79.12 179 LEU A N 1
ATOM 1353 C CA . LEU A 1 179 ? 10.960 -4.859 -6.114 1.00 79.12 179 LEU A CA 1
ATOM 1354 C C . LEU A 1 179 ? 11.671 -4.601 -7.449 1.00 79.12 179 LEU A C 1
ATOM 1356 O O . LEU A 1 179 ? 11.142 -4.979 -8.491 1.00 79.12 179 LEU A O 1
ATOM 1360 N N . TYR A 1 180 ? 12.871 -4.018 -7.417 1.00 81.56 180 TYR A N 1
ATOM 1361 C CA . TYR A 1 180 ? 13.712 -3.806 -8.593 1.00 81.56 180 TYR A CA 1
ATOM 1362 C C . TYR A 1 180 ? 14.140 -5.130 -9.246 1.00 81.56 180 TYR A C 1
ATOM 1364 O O . TYR A 1 180 ? 13.908 -5.327 -10.437 1.00 81.56 180 TYR A O 1
ATOM 1372 N N . GLU A 1 181 ? 14.673 -6.077 -8.471 1.00 84.06 181 GLU A N 1
ATOM 1373 C CA . GLU A 1 181 ? 15.071 -7.401 -8.974 1.00 84.06 181 GLU A CA 1
ATOM 1374 C C . GLU A 1 181 ? 13.880 -8.181 -9.550 1.00 84.06 181 GLU A C 1
ATOM 1376 O O . GLU A 1 181 ? 13.969 -8.777 -10.625 1.00 84.06 181 GLU A O 1
ATOM 1381 N N . MET A 1 182 ? 12.722 -8.133 -8.880 1.00 82.69 182 MET A N 1
ATOM 1382 C CA . MET A 1 182 ? 11.484 -8.725 -9.396 1.00 82.69 182 MET A CA 1
ATOM 1383 C C . MET A 1 182 ? 11.037 -8.065 -10.703 1.00 82.69 182 MET A C 1
ATOM 1385 O O . MET A 1 182 ? 10.622 -8.760 -11.636 1.00 82.69 182 MET A O 1
ATOM 1389 N N . ALA A 1 183 ? 11.138 -6.737 -10.790 1.00 80.81 183 ALA A N 1
ATOM 1390 C CA . ALA A 1 183 ? 10.791 -5.991 -11.988 1.00 80.81 183 ALA A CA 1
ATOM 1391 C C . ALA A 1 183 ? 11.697 -6.383 -13.164 1.00 80.81 183 ALA A C 1
ATOM 1393 O O . ALA A 1 183 ? 11.185 -6.737 -14.229 1.00 80.81 183 ALA A O 1
ATOM 1394 N N . LEU A 1 184 ? 13.017 -6.428 -12.957 1.00 80.50 184 LEU A N 1
ATOM 1395 C CA . LEU A 1 184 ? 13.984 -6.886 -13.957 1.00 80.50 184 LEU A CA 1
ATOM 1396 C C . LEU A 1 184 ? 13.714 -8.323 -14.405 1.00 80.50 184 LEU A C 1
ATOM 1398 O O . LEU A 1 184 ? 13.683 -8.613 -15.603 1.00 80.50 184 LEU A O 1
ATOM 1402 N N . TRP A 1 185 ? 13.498 -9.232 -13.454 1.00 85.56 185 TRP A N 1
ATOM 1403 C CA . TRP A 1 185 ? 13.185 -10.625 -13.755 1.00 85.56 185 TRP A CA 1
ATOM 1404 C C . TRP A 1 185 ? 11.925 -10.744 -14.625 1.00 85.56 185 TRP A C 1
ATOM 1406 O O . TRP A 1 185 ? 11.940 -11.434 -15.647 1.00 85.56 185 TRP A O 1
ATOM 1416 N N . SER A 1 186 ? 10.861 -10.010 -14.284 1.00 83.62 186 SER A N 1
ATOM 1417 C CA . SER A 1 186 ? 9.613 -10.003 -15.058 1.00 83.62 186 SER A CA 1
ATOM 1418 C C . SER A 1 186 ? 9.784 -9.411 -16.463 1.00 83.62 186 SER A C 1
ATOM 1420 O O . SER A 1 186 ? 9.231 -9.937 -17.431 1.00 83.62 186 SER A O 1
ATOM 1422 N N . ALA A 1 187 ? 10.608 -8.367 -16.607 1.00 79.19 187 ALA A N 1
ATOM 1423 C CA . ALA A 1 187 ? 10.922 -7.769 -17.899 1.00 79.19 187 ALA A CA 1
ATOM 1424 C C . ALA A 1 187 ? 11.642 -8.771 -18.813 1.00 79.19 187 ALA A C 1
ATOM 1426 O O . ALA A 1 187 ? 11.295 -8.894 -19.989 1.00 79.19 187 ALA A O 1
ATOM 1427 N N . ARG A 1 188 ? 12.590 -9.545 -18.266 1.00 81.69 188 ARG A N 1
ATOM 1428 C CA . ARG A 1 188 ? 13.342 -10.577 -19.004 1.00 81.69 188 ARG A CA 1
ATOM 1429 C C . ARG A 1 188 ? 12.459 -11.722 -19.492 1.00 81.69 188 ARG A C 1
ATOM 1431 O O . ARG A 1 188 ? 12.665 -12.197 -20.609 1.00 81.69 188 ARG A O 1
ATOM 1438 N N . LEU A 1 189 ? 11.465 -12.138 -18.699 1.00 82.56 189 LEU A N 1
ATOM 1439 C CA . LEU A 1 189 ? 10.498 -13.164 -19.112 1.00 82.56 189 LEU A CA 1
ATOM 1440 C C . LEU A 1 189 ? 9.750 -12.764 -20.380 1.00 82.56 189 LEU A C 1
ATOM 1442 O O . LEU A 1 189 ? 9.535 -13.593 -21.264 1.00 82.56 189 LEU A O 1
ATOM 1446 N N . VAL A 1 190 ? 9.360 -11.492 -20.471 1.00 78.50 190 VAL A N 1
ATOM 1447 C CA . VAL A 1 190 ? 8.666 -10.989 -21.651 1.00 78.50 190 VAL A CA 1
ATOM 1448 C C . VAL A 1 190 ? 9.652 -10.710 -22.768 1.00 78.50 190 VAL A C 1
ATOM 1450 O O . VAL A 1 190 ? 9.328 -11.077 -23.884 1.00 78.50 190 VAL A O 1
ATOM 1453 N N . GLY A 1 191 ? 10.834 -10.141 -22.503 1.00 68.19 191 GLY A N 1
ATOM 1454 C CA . GLY A 1 191 ? 11.806 -9.683 -23.506 1.00 68.19 191 GLY A CA 1
ATOM 1455 C C . GLY A 1 191 ? 12.292 -10.751 -24.494 1.00 68.19 191 GLY A C 1
ATOM 1456 O O . GLY A 1 191 ? 12.323 -10.487 -25.696 1.00 68.19 191 GLY A O 1
ATOM 1457 N N . GLY A 1 192 ? 12.551 -11.981 -24.036 1.00 56.19 192 GLY A N 1
ATOM 1458 C CA . GLY A 1 192 ? 13.082 -13.071 -24.870 1.00 56.19 192 GLY A CA 1
ATOM 1459 C C . GLY A 1 192 ? 14.512 -12.814 -25.404 1.00 56.19 192 GLY A C 1
ATOM 1460 O O . GLY A 1 192 ? 14.960 -11.672 -25.460 1.00 56.19 192 GLY A O 1
ATOM 1461 N N . PRO A 1 193 ? 15.258 -13.855 -25.821 1.00 51.28 193 PRO A N 1
ATOM 1462 C CA . PRO A 1 193 ? 16.691 -13.770 -26.158 1.00 51.28 193 PRO A CA 1
ATOM 1463 C C . PRO A 1 193 ? 17.032 -13.074 -27.500 1.00 51.28 193 PRO A C 1
ATOM 1465 O O . PRO A 1 193 ? 18.071 -13.363 -28.083 1.00 51.28 193 PRO A O 1
ATOM 1468 N N . GLY A 1 194 ? 16.178 -12.189 -28.026 1.00 51.09 194 GLY A N 1
ATOM 1469 C CA . GLY A 1 194 ? 16.305 -11.670 -29.399 1.00 51.09 194 GLY A CA 1
ATOM 1470 C C . GLY A 1 194 ? 16.071 -10.173 -29.595 1.00 51.09 194 GLY A C 1
ATOM 1471 O O . GLY A 1 194 ? 16.145 -9.711 -30.731 1.00 51.09 194 GLY A O 1
ATOM 1472 N N . LEU A 1 195 ? 15.785 -9.410 -28.539 1.00 52.88 195 LEU A N 1
ATOM 1473 C CA . LEU A 1 195 ? 15.820 -7.951 -28.638 1.00 52.88 195 LEU A CA 1
ATOM 1474 C C . LEU A 1 195 ? 17.278 -7.504 -28.464 1.00 52.88 195 LEU A C 1
ATOM 1476 O O . LEU A 1 195 ? 17.907 -7.930 -27.491 1.00 52.88 195 LEU A O 1
ATOM 1480 N N . PRO A 1 196 ? 17.844 -6.708 -29.392 1.00 49.12 196 PRO A N 1
ATOM 1481 C CA . PRO A 1 196 ? 19.159 -6.126 -29.173 1.00 49.12 196 PRO A CA 1
ATOM 1482 C C . PRO A 1 196 ? 19.127 -5.326 -27.862 1.00 49.12 196 PRO A C 1
ATOM 1484 O O . PRO A 1 196 ? 18.082 -4.743 -27.553 1.00 49.12 196 PRO A O 1
ATOM 1487 N N . PRO A 1 197 ? 20.221 -5.322 -27.079 1.00 47.44 197 PRO A N 1
ATOM 1488 C CA . PRO A 1 197 ? 20.323 -4.405 -25.954 1.00 47.44 197 PRO A CA 1
ATOM 1489 C C 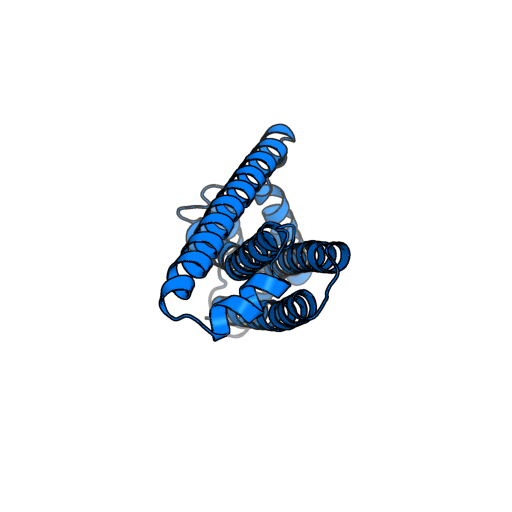. PRO A 1 197 ? 20.088 -2.991 -26.496 1.00 47.44 197 PRO A C 1
ATOM 1491 O O . PRO A 1 197 ? 20.741 -2.597 -27.467 1.00 47.44 197 PRO A O 1
ATOM 1494 N N . GLY A 1 198 ? 19.075 -2.320 -25.942 1.00 49.22 198 GLY A N 1
ATOM 1495 C CA . GLY A 1 198 ? 18.886 -0.883 -26.118 1.00 49.22 198 GLY A CA 1
ATOM 1496 C C . GLY A 1 198 ? 20.059 -0.150 -25.499 1.00 49.22 198 GLY A C 1
ATOM 1497 O O . GLY A 1 198 ? 20.490 -0.600 -24.411 1.00 49.22 198 GLY A O 1
#